Protein AF-A0A7C3GAH2-F1 (afdb_monomer)

pLDDT: mean 94.69, std 3.88, range [78.12, 98.88]

Solvent-accessible surface area (backbone atoms only — not comparable to full-atom values): 12002 Å² total; per-residue (Å²): 107,62,34,68,65,44,26,70,64,50,26,44,50,60,58,62,68,57,39,48,51,51,52,43,52,57,37,43,77,53,70,35,70,59,44,72,51,97,87,59,24,40,35,30,72,49,54,53,39,32,40,29,21,41,67,46,65,88,52,76,43,37,74,76,44,78,56,97,96,40,81,45,41,43,36,38,65,67,27,31,40,27,39,17,46,49,60,38,68,58,54,68,89,68,58,34,21,40,37,38,24,28,30,58,47,86,89,33,73,34,46,24,57,53,55,47,50,73,74,66,62,55,83,38,80,47,71,45,74,83,62,90,96,68,82,80,93,72,82,82,88,86,86,88,84,87,86,86,71,78,53,87,73,69,45,51,77,86,42,65,89,56,73,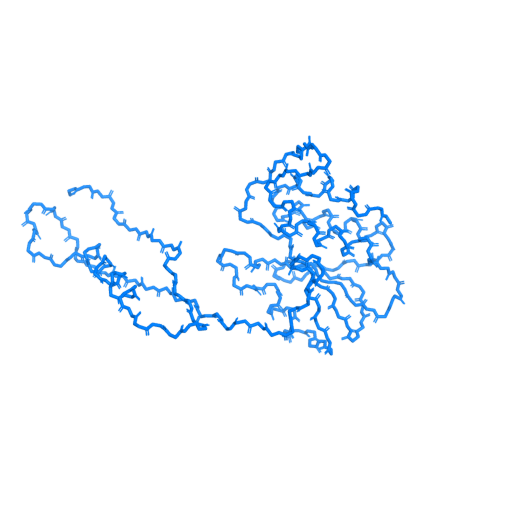48,29,69,59,53,48,54,54,51,54,54,55,62,73,68,52,91,67,59,94,93,56,86,88,80,88,88,77,86,88,82,88,89,68,94,89

Foldseek 3Di:
DDLVVQLQVQQQDDDLVRNLVSLCVLCVVQVWHWDADPQGKIKTDAALEEEEAERDFPDNWDHWDDDPNDTDTHCSVVPSSLSSVLSVPDHPPPRYMYMHFYQPDDPSVRVGVVVCCVPRVHNYYHYSGDDPPDDDPDDDDDDDDDDDFDFPDDDCVVPVVGDDSVVVVVVVVVVVVVDDDDPSDDDDPPDDDDDDDPD

Nearest PDB structures (foldseek):
  5xoy-assembly1_B-2  TM=8.119E-01  e=3.515E-06  Thermus thermophilus HB27
  5xoy-assembly1_A-2  TM=7.789E-01  e=3.996E-06  Thermus thermophilus HB27
  5ne8-assembly1_A  TM=7.710E-01  e=1.128E-03  Thermotoga maritima MSB8
  5l6z-assembly1_B  TM=5.439E-01  e=2.933E-04  Thermotoga maritima MSB8
  4r14-assembly1_B  TM=1.490E-01  e=9.519E+00  Homo sapiens

Secondary structure (DSSP, 8-state):
--HHHHHHHHTT--SHHHHHHHHHHHHHHTT---EE-TTS-EEEE-SSEEEEEE---SS---PPEEETTEEE-TTTTTTHHHHHHHHHH--TTSSEEEEEES--STT-TTHHHHHHHHHH--SEEEE--S-TT-----PPP--------------TTTTTTS--HHHHHHHHHHHHHTS---TT---------------

Mean predicted aligned error: 4.92 Å

Sequence (199 aa):
MDPKAILARFAPVAGEEARRAFICDALRLKGLAPRVDEVGNVLAGEGPVWFAAHYDTVLTPRPIEEREGRWYAPAIGDNSSGVAVLLALAEPGAGAGYVFTVGEEGLGNLKGARAFLQAVRPEAFVAVDGYLGTVVPWAVGSERLEVVFRGPGGHAWGDRGRPSASRALGIAIARLYDLDLPEEASLNVGRVWGGGAIN

Radius of gyration: 21.9 Å; Cα contacts (8 Å, |Δi|>4): 281; chains: 1; bounding box: 50×40×64 Å

Structure (mmCIF, N/CA/C/O backbone):
data_AF-A0A7C3GAH2-F1
#
_entry.id   AF-A0A7C3GAH2-F1
#
loop_
_atom_site.group_PDB
_atom_site.id
_atom_site.type_symbol
_atom_site.label_atom_id
_atom_site.label_alt_id
_atom_site.label_comp_id
_atom_site.label_asym_id
_atom_site.label_entity_id
_atom_site.label_seq_id
_atom_site.pdbx_PDB_ins_code
_atom_site.Cartn_x
_atom_site.Cartn_y
_atom_site.Cartn_z
_atom_site.occupancy
_atom_site.B_iso_or_equiv
_atom_site.auth_seq_id
_atom_site.auth_comp_id
_atom_site.auth_asym_id
_atom_site.auth_atom_id
_atom_site.pdbx_PDB_model_num
ATOM 1 N N . MET A 1 1 ? -10.249 10.038 18.809 1.00 78.75 1 MET A N 1
ATOM 2 C CA . MET A 1 1 ? -9.553 11.153 18.117 1.00 78.75 1 MET A CA 1
ATOM 3 C C . MET A 1 1 ? -10.288 11.425 16.815 1.00 78.75 1 MET A C 1
ATOM 5 O O . MET A 1 1 ? -10.760 10.465 16.224 1.00 78.75 1 MET A O 1
ATOM 9 N N . ASP A 1 2 ? -10.411 12.684 16.392 1.00 94.25 2 ASP A N 1
ATOM 10 C CA . ASP A 1 2 ? -11.056 13.037 15.116 1.00 94.25 2 ASP A CA 1
ATOM 11 C C . ASP A 1 2 ? -10.186 12.584 13.919 1.00 94.25 2 ASP A C 1
ATOM 13 O O . ASP A 1 2 ? -9.035 13.026 13.823 1.00 94.25 2 ASP A O 1
ATOM 17 N N . PRO A 1 3 ? -10.688 11.722 13.009 1.00 94.06 3 PRO A N 1
ATOM 18 C CA . PRO A 1 3 ? -9.927 11.263 11.847 1.00 94.06 3 PRO A CA 1
ATOM 19 C C . PRO A 1 3 ? -9.502 12.409 10.921 1.00 94.06 3 PRO A C 1
ATOM 21 O O . PRO A 1 3 ? -8.413 12.345 10.353 1.00 94.06 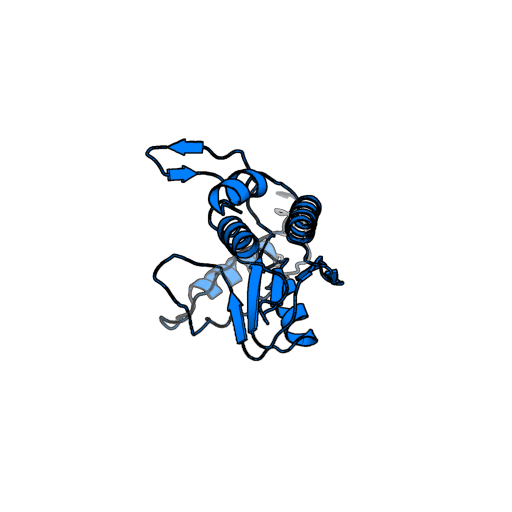3 PRO A O 1
ATOM 24 N N . LYS A 1 4 ? -10.289 13.489 10.801 1.00 94.62 4 LYS A N 1
ATOM 25 C CA . LYS A 1 4 ? -9.928 14.636 9.952 1.00 94.62 4 LYS A CA 1
ATOM 26 C C . LYS A 1 4 ? -8.705 15.375 10.511 1.00 94.62 4 LYS A C 1
ATOM 28 O O . LYS A 1 4 ? -7.788 15.710 9.761 1.00 94.62 4 LYS A O 1
ATOM 33 N N . ALA A 1 5 ? -8.636 15.549 11.831 1.00 96.38 5 ALA A N 1
ATOM 34 C CA . ALA A 1 5 ? -7.464 16.105 12.509 1.00 96.38 5 ALA A CA 1
ATOM 35 C C . ALA A 1 5 ? -6.215 15.206 12.405 1.00 96.38 5 ALA A C 1
ATOM 37 O O . ALA A 1 5 ? -5.103 15.718 12.249 1.00 96.38 5 ALA A O 1
ATOM 38 N N . ILE A 1 6 ? -6.372 13.876 12.467 1.00 97.69 6 ILE A N 1
ATOM 39 C CA . ILE A 1 6 ? -5.259 12.936 12.239 1.00 97.69 6 ILE A CA 1
ATOM 40 C C . ILE A 1 6 ? -4.757 13.068 10.799 1.00 97.69 6 ILE A C 1
ATOM 42 O O . ILE A 1 6 ? -3.557 13.248 10.590 1.00 97.69 6 ILE A O 1
ATOM 46 N N . LEU A 1 7 ? -5.667 13.046 9.822 1.00 97.38 7 LEU A N 1
ATOM 47 C CA . LEU A 1 7 ? -5.341 13.160 8.402 1.00 97.38 7 LEU A CA 1
ATOM 48 C C . LEU A 1 7 ? -4.573 14.449 8.096 1.00 97.38 7 LEU A C 1
ATOM 50 O O . LEU A 1 7 ? -3.559 14.397 7.405 1.00 97.38 7 LEU A O 1
ATOM 54 N N . ALA A 1 8 ? -5.000 15.581 8.666 1.00 96.62 8 ALA A N 1
ATOM 55 C CA . ALA A 1 8 ? -4.334 16.872 8.489 1.00 96.62 8 ALA A CA 1
ATOM 56 C C . ALA A 1 8 ? -2.855 16.855 8.888 1.00 96.62 8 ALA A C 1
ATOM 58 O O . ALA A 1 8 ? -2.027 17.523 8.271 1.00 96.62 8 ALA A O 1
ATOM 59 N N . ARG A 1 9 ? -2.528 16.088 9.930 1.00 96.94 9 ARG A N 1
ATOM 60 C CA . ARG A 1 9 ? -1.165 15.958 10.447 1.00 96.94 9 ARG A CA 1
ATOM 61 C C . ARG A 1 9 ? -0.373 14.875 9.730 1.00 96.94 9 ARG A C 1
ATOM 63 O O . ARG A 1 9 ? 0.831 15.033 9.588 1.00 96.94 9 ARG A O 1
ATOM 70 N N . PHE A 1 10 ? -1.032 13.796 9.310 1.00 97.62 10 PHE A N 1
ATOM 71 C CA . PHE A 1 10 ? -0.387 12.621 8.731 1.00 97.62 10 PHE A CA 1
ATOM 72 C C . PHE A 1 10 ? -0.123 12.746 7.226 1.00 97.62 10 PHE A C 1
ATOM 74 O O . PHE A 1 10 ? 0.972 12.421 6.774 1.00 97.62 10 PHE A O 1
ATOM 81 N N . ALA A 1 11 ? -1.088 13.252 6.449 1.00 96.62 11 ALA A N 1
ATOM 82 C CA . ALA A 1 11 ? -0.964 13.375 4.996 1.00 96.62 11 ALA A CA 1
ATOM 83 C C . ALA A 1 11 ? 0.322 14.086 4.527 1.00 96.62 11 ALA A C 1
ATOM 85 O O . ALA A 1 11 ? 0.959 13.557 3.621 1.00 96.62 11 ALA A O 1
ATOM 86 N N . PRO A 1 12 ? 0.767 15.214 5.127 1.00 96.19 12 PRO A N 1
ATOM 87 C CA . PRO A 1 12 ? 1.984 15.898 4.686 1.00 96.19 12 PRO A CA 1
ATOM 88 C C . PRO A 1 12 ? 3.288 15.232 5.159 1.00 96.19 12 PRO A C 1
ATOM 90 O O . PRO A 1 12 ? 4.366 15.705 4.799 1.00 96.19 12 PRO A O 1
ATOM 93 N N . VAL A 1 13 ? 3.236 14.169 5.972 1.00 96.62 13 VAL A N 1
ATOM 94 C CA . VAL A 1 13 ? 4.441 13.487 6.466 1.00 96.62 13 VAL A CA 1
ATOM 95 C C . VAL A 1 13 ? 5.086 12.711 5.323 1.00 96.62 13 VAL A C 1
ATOM 97 O O . VAL A 1 13 ? 4.479 11.802 4.753 1.00 96.62 13 VAL A O 1
ATOM 100 N N . ALA A 1 14 ? 6.334 13.059 5.013 1.00 94.81 14 ALA A N 1
ATOM 101 C CA . ALA A 1 14 ? 7.133 12.424 3.976 1.00 94.81 14 ALA A CA 1
ATOM 102 C C . ALA A 1 14 ? 8.087 11.370 4.549 1.00 94.81 14 ALA A C 1
ATOM 104 O O . ALA A 1 14 ? 8.653 11.546 5.626 1.00 94.81 14 ALA A O 1
ATOM 105 N N . GLY A 1 15 ? 8.306 10.305 3.777 1.00 94.56 15 GLY A N 1
ATOM 106 C CA . GLY A 1 15 ? 9.217 9.219 4.127 1.00 94.56 15 GLY A CA 1
ATOM 107 C C . GLY A 1 15 ? 8.573 8.151 5.011 1.00 94.56 15 GLY A C 1
ATOM 108 O O . GLY A 1 15 ? 7.886 8.448 5.987 1.00 94.56 15 GLY A O 1
ATOM 109 N N . GLU A 1 16 ? 8.826 6.889 4.665 1.00 95.06 16 GLU A N 1
ATOM 110 C CA . GLU A 1 16 ? 8.261 5.718 5.345 1.00 95.06 16 GLU A CA 1
ATOM 111 C C . GLU A 1 16 ? 8.605 5.714 6.847 1.00 95.06 16 GLU A C 1
ATOM 113 O O . GLU A 1 16 ? 7.729 5.497 7.677 1.00 95.06 16 GLU A O 1
ATOM 118 N N . GLU A 1 17 ? 9.841 6.069 7.214 1.00 97.00 17 GLU A N 1
ATOM 119 C CA . GLU A 1 17 ? 10.294 6.129 8.611 1.00 97.00 17 GLU A CA 1
ATOM 120 C C . GLU A 1 17 ? 9.481 7.115 9.465 1.00 97.00 17 GLU A C 1
ATOM 122 O O . GLU A 1 17 ? 8.987 6.766 10.537 1.00 97.00 17 GLU A O 1
ATOM 127 N N . ALA A 1 18 ? 9.305 8.348 8.982 1.00 97.94 18 ALA A N 1
ATOM 128 C CA . ALA A 1 18 ? 8.581 9.382 9.718 1.00 97.94 18 ALA A CA 1
ATOM 129 C C . ALA A 1 18 ? 7.085 9.055 9.817 1.00 97.94 18 ALA A C 1
ATOM 131 O O . ALA A 1 18 ? 6.464 9.269 10.860 1.00 97.94 18 ALA A O 1
ATOM 132 N N . ARG A 1 19 ? 6.509 8.488 8.749 1.00 98.31 19 ARG A N 1
ATOM 133 C CA . ARG A 1 19 ? 5.115 8.024 8.733 1.00 98.31 19 ARG A CA 1
ATOM 134 C C . ARG A 1 19 ? 4.908 6.873 9.718 1.00 98.31 19 ARG A C 1
ATOM 136 O O . ARG A 1 19 ? 3.956 6.905 10.495 1.00 98.31 19 ARG A O 1
ATOM 143 N N . ARG A 1 20 ? 5.843 5.921 9.772 1.00 98.69 20 ARG A N 1
ATOM 144 C CA . ARG A 1 20 ? 5.853 4.828 10.752 1.00 98.69 20 ARG A CA 1
ATOM 145 C C . ARG A 1 20 ? 5.913 5.347 12.185 1.00 98.69 20 ARG A C 1
ATOM 147 O O . ARG A 1 20 ? 5.117 4.927 13.022 1.00 98.69 20 ARG A O 1
ATOM 154 N N . ALA A 1 21 ? 6.829 6.273 12.468 1.00 98.69 21 ALA A N 1
ATOM 155 C CA . ALA A 1 21 ? 6.966 6.878 13.791 1.00 98.69 21 ALA A CA 1
ATOM 156 C C . ALA A 1 21 ? 5.667 7.573 14.229 1.00 98.69 21 ALA A C 1
ATOM 158 O O . ALA A 1 21 ? 5.187 7.330 15.336 1.00 98.69 21 ALA A O 1
ATOM 159 N N . PHE A 1 22 ? 5.044 8.343 13.329 1.00 98.69 22 PHE A N 1
ATOM 160 C CA . PHE A 1 22 ? 3.755 8.987 13.583 1.00 98.69 22 PHE A CA 1
ATOM 161 C C . PHE A 1 22 ? 2.672 7.977 13.983 1.00 98.69 22 PHE A C 1
ATOM 163 O O . PHE A 1 22 ? 1.950 8.200 14.954 1.00 98.69 22 PHE A O 1
ATOM 170 N N . ILE A 1 23 ? 2.559 6.865 13.251 1.00 98.81 23 ILE A N 1
ATOM 171 C CA . ILE A 1 23 ? 1.577 5.806 13.526 1.00 98.81 23 ILE A CA 1
ATOM 172 C C . ILE A 1 23 ? 1.838 5.181 14.900 1.00 98.81 23 ILE A C 1
ATOM 174 O O . ILE A 1 23 ? 0.914 5.058 15.705 1.00 98.81 23 ILE A O 1
ATOM 178 N N . CYS A 1 24 ? 3.092 4.831 15.202 1.00 98.81 24 CYS A N 1
ATOM 179 C CA . CYS A 1 24 ? 3.475 4.287 16.504 1.00 98.81 24 CYS A CA 1
ATOM 180 C C . CYS A 1 24 ? 3.096 5.233 17.652 1.00 98.81 24 CYS A C 1
ATOM 182 O O . CYS A 1 24 ? 2.509 4.801 18.643 1.00 98.81 24 CYS A O 1
ATOM 184 N N . ASP A 1 25 ? 3.394 6.523 17.524 1.00 98.56 25 ASP A N 1
ATOM 185 C CA . ASP A 1 25 ? 3.080 7.504 18.562 1.00 98.56 25 ASP A CA 1
ATOM 186 C C . ASP A 1 25 ? 1.572 7.707 18.712 1.00 98.56 25 ASP A C 1
AT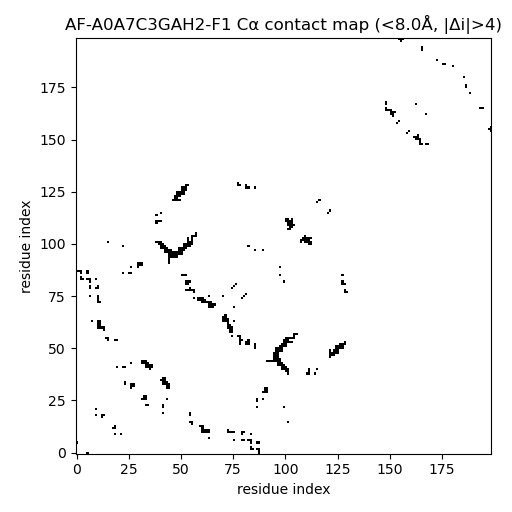OM 188 O O . ASP A 1 25 ? 1.061 7.735 19.833 1.00 98.56 25 ASP A O 1
ATOM 192 N N . ALA A 1 26 ? 0.835 7.758 17.600 1.0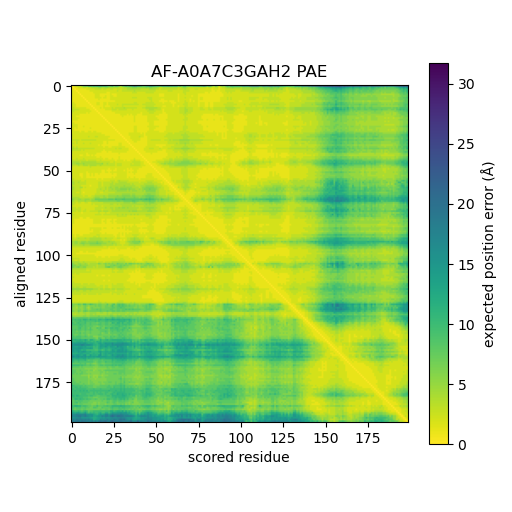0 98.44 26 ALA A N 1
ATOM 193 C CA . ALA A 1 26 ? -0.620 7.829 17.620 1.00 98.44 26 ALA A CA 1
ATOM 194 C C . ALA A 1 26 ? -1.248 6.617 18.329 1.00 98.44 26 ALA A C 1
ATOM 196 O O . ALA A 1 26 ? -2.163 6.799 19.128 1.00 98.44 26 ALA A O 1
ATOM 197 N N . LEU A 1 27 ? -0.742 5.401 18.100 1.00 98.56 27 LEU A N 1
ATOM 198 C CA . LEU A 1 27 ? -1.216 4.187 18.777 1.00 98.56 27 LEU A CA 1
ATOM 199 C C . LEU A 1 27 ? -0.884 4.198 20.277 1.00 98.56 27 LEU A C 1
ATOM 201 O O . LEU A 1 27 ? -1.757 3.913 21.098 1.00 98.56 27 LEU A O 1
ATOM 205 N N . ARG A 1 28 ? 0.339 4.597 20.657 1.00 98.38 28 ARG A N 1
ATOM 206 C CA . ARG A 1 28 ? 0.748 4.719 22.071 1.00 98.38 28 ARG A CA 1
ATOM 207 C C . ARG A 1 28 ? -0.113 5.715 22.837 1.00 98.38 28 ARG A C 1
ATOM 209 O O . ARG A 1 28 ? -0.506 5.435 23.965 1.00 98.38 28 ARG A O 1
ATOM 216 N N . LEU A 1 29 ? -0.460 6.844 22.217 1.00 97.19 29 LEU A N 1
ATOM 217 C CA . LEU A 1 29 ? -1.365 7.837 22.807 1.00 97.19 29 LEU A CA 1
ATOM 218 C C . LEU A 1 29 ? -2.768 7.278 23.084 1.00 97.19 29 LEU A C 1
ATOM 220 O O . LEU A 1 29 ? -3.470 7.804 23.943 1.00 97.19 29 LEU A O 1
ATOM 224 N N . LYS A 1 30 ? -3.174 6.208 22.391 1.00 96.38 30 LYS A N 1
ATOM 225 C CA . LYS A 1 30 ? -4.433 5.490 22.646 1.00 96.38 30 LYS A CA 1
ATOM 226 C C . LYS A 1 30 ? -4.291 4.347 23.653 1.00 96.38 30 LYS A C 1
ATOM 228 O O . LYS A 1 30 ? -5.258 3.627 23.870 1.00 96.38 30 LYS A O 1
ATOM 233 N N . GLY A 1 31 ? -3.115 4.155 24.251 1.00 97.19 31 GLY A N 1
ATOM 234 C CA . GLY A 1 31 ? -2.850 3.050 25.174 1.00 97.19 31 GLY A CA 1
ATOM 235 C C . GLY A 1 31 ? -2.635 1.697 24.489 1.00 97.19 31 GLY A C 1
ATOM 236 O O . GLY A 1 31 ? -2.664 0.668 25.158 1.00 97.19 31 GLY A O 1
ATOM 237 N N . LEU A 1 32 ? -2.421 1.677 23.170 1.00 97.81 32 LEU A N 1
ATOM 238 C CA . LEU A 1 32 ? -2.021 0.473 22.442 1.00 97.81 32 LEU A CA 1
ATOM 239 C C . LEU A 1 32 ? -0.495 0.309 22.482 1.00 97.81 32 LEU A C 1
ATOM 241 O O . LEU A 1 32 ? 0.251 1.285 22.560 1.00 97.81 32 LEU A O 1
ATOM 245 N N . ALA A 1 33 ? -0.027 -0.935 22.382 1.00 97.56 33 ALA A N 1
ATOM 246 C CA . ALA A 1 33 ? 1.393 -1.272 22.306 1.00 97.56 33 ALA A CA 1
ATOM 247 C C . ALA A 1 33 ? 1.774 -1.627 20.855 1.00 97.56 33 ALA A C 1
ATOM 249 O O . ALA A 1 33 ? 1.641 -2.788 20.465 1.00 97.56 33 ALA A O 1
ATOM 250 N N . PRO A 1 34 ? 2.205 -0.656 20.025 1.00 98.38 34 PRO A N 1
ATOM 251 C CA . PRO A 1 34 ? 2.583 -0.940 18.648 1.00 98.38 34 PRO A CA 1
ATOM 252 C C . PRO A 1 34 ? 3.889 -1.738 18.573 1.00 98.38 34 PRO A C 1
ATOM 254 O O . PRO A 1 34 ? 4.860 -1.429 19.268 1.00 98.38 34 PRO A O 1
ATOM 257 N N . ARG A 1 35 ? 3.933 -2.714 17.666 1.00 98.25 35 ARG A N 1
ATOM 258 C CA . ARG A 1 35 ? 5.124 -3.481 17.286 1.00 98.25 35 ARG A CA 1
ATOM 259 C C . ARG A 1 35 ? 5.422 -3.255 15.811 1.00 98.25 35 ARG A C 1
ATOM 261 O O . ARG A 1 35 ? 4.518 -3.346 14.990 1.00 98.25 35 ARG A O 1
ATOM 268 N N . VAL A 1 36 ? 6.687 -3.015 15.485 1.00 98.69 36 VAL A N 1
ATOM 269 C CA . VAL A 1 36 ? 7.160 -2.979 14.097 1.00 98.69 36 VAL A CA 1
ATOM 270 C C . VAL A 1 36 ? 7.709 -4.357 13.736 1.00 98.69 36 VAL A C 1
ATOM 272 O O . VAL A 1 36 ? 8.481 -4.912 14.518 1.00 98.69 36 VAL A O 1
ATOM 275 N N . ASP A 1 37 ? 7.283 -4.929 12.611 1.00 98.19 37 ASP A N 1
ATOM 276 C CA . ASP A 1 37 ? 7.822 -6.203 12.120 1.00 98.19 37 ASP A CA 1
ATOM 277 C C . ASP A 1 37 ? 9.076 -6.020 11.244 1.00 98.19 37 ASP A C 1
ATOM 279 O O . ASP A 1 37 ? 9.534 -4.904 11.000 1.00 98.19 37 ASP A O 1
ATOM 283 N N . GLU A 1 38 ? 9.656 -7.130 10.782 1.00 97.38 38 GLU A N 1
ATOM 284 C CA . GLU A 1 38 ? 10.909 -7.124 10.014 1.00 97.38 38 GLU A CA 1
ATOM 285 C C . GLU A 1 38 ? 10.800 -6.412 8.660 1.00 97.38 38 GLU A C 1
ATOM 287 O O . GLU A 1 38 ? 11.792 -5.863 8.178 1.00 97.38 38 GLU A O 1
ATOM 292 N N . VAL A 1 39 ? 9.614 -6.406 8.040 1.00 97.56 39 VAL A N 1
ATOM 293 C CA . VAL A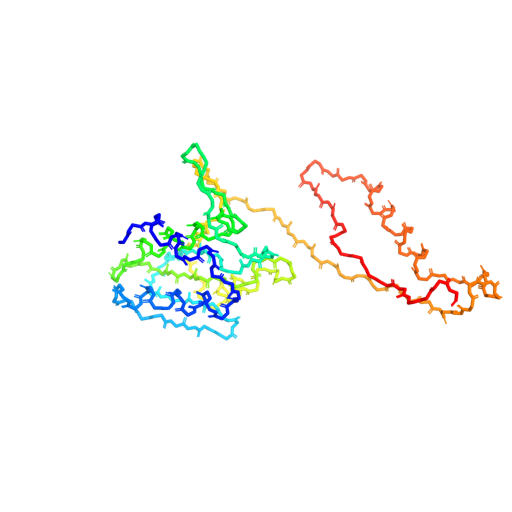 1 39 ? 9.406 -5.736 6.748 1.00 97.56 39 VAL A CA 1
ATOM 294 C C . VAL A 1 39 ? 9.034 -4.266 6.912 1.00 97.56 39 VAL A C 1
ATOM 296 O O . VAL A 1 39 ? 9.121 -3.520 5.938 1.00 97.56 39 VAL A O 1
ATOM 299 N N . GLY A 1 40 ? 8.675 -3.848 8.129 1.00 98.19 40 GLY A N 1
ATOM 300 C CA . GLY A 1 40 ? 8.392 -2.469 8.505 1.00 98.19 40 GLY A CA 1
ATOM 301 C C . GLY A 1 40 ? 6.930 -2.186 8.845 1.00 98.19 40 GLY A C 1
ATOM 302 O O . GLY A 1 40 ? 6.627 -1.046 9.185 1.00 98.19 40 GLY A O 1
ATOM 303 N N . ASN A 1 41 ? 6.029 -3.172 8.805 1.00 98.81 41 ASN A N 1
ATOM 304 C CA . ASN A 1 41 ? 4.629 -2.954 9.172 1.00 98.81 41 ASN A CA 1
ATOM 305 C C . ASN A 1 41 ? 4.512 -2.556 10.649 1.00 98.81 41 ASN A C 1
ATOM 307 O O . ASN A 1 41 ? 5.271 -3.045 11.484 1.00 98.81 41 ASN A O 1
ATOM 311 N N . VAL A 1 42 ? 3.506 -1.751 10.995 1.00 98.88 42 VAL A N 1
ATOM 312 C CA . VAL A 1 42 ? 3.147 -1.457 12.393 1.00 98.88 42 VAL A CA 1
ATOM 313 C C . VAL A 1 42 ? 1.907 -2.248 12.773 1.00 98.88 42 VAL A C 1
ATOM 315 O O . VAL A 1 42 ? 0.865 -2.092 12.149 1.00 98.88 42 VAL A O 1
ATOM 318 N N . LEU A 1 43 ? 1.995 -3.075 13.808 1.00 98.69 43 LEU A N 1
ATOM 319 C CA . LEU A 1 43 ? 0.898 -3.892 14.314 1.00 98.69 43 LEU A CA 1
ATOM 320 C C . LEU A 1 43 ? 0.514 -3.436 15.721 1.00 98.69 43 LEU A C 1
ATOM 322 O O . LEU A 1 43 ? 1.392 -3.157 16.536 1.00 98.69 43 LEU A O 1
ATOM 326 N N . ALA A 1 44 ? -0.775 -3.428 16.036 1.00 98.31 44 ALA A N 1
ATOM 327 C CA . ALA A 1 44 ? -1.274 -3.241 17.394 1.00 98.31 44 ALA A CA 1
ATOM 328 C C . ALA A 1 44 ? -2.581 -4.008 17.611 1.00 98.31 44 ALA A C 1
ATOM 330 O O . ALA A 1 44 ? -3.357 -4.194 16.677 1.00 98.31 44 ALA A O 1
ATOM 331 N N . GLY A 1 45 ? -2.841 -4.401 18.857 1.00 96.62 45 GLY A N 1
ATOM 332 C CA . GLY A 1 45 ? -4.009 -5.213 19.194 1.00 96.62 45 GLY A CA 1
ATOM 333 C C . GLY A 1 45 ? -3.868 -6.667 18.747 1.00 96.62 45 GLY A C 1
ATOM 334 O O . GLY A 1 45 ? -2.818 -7.102 18.270 1.00 96.62 45 GLY A O 1
ATOM 335 N N . GLU A 1 46 ? -4.939 -7.421 18.948 1.00 95.88 46 GLU A N 1
ATOM 336 C CA . GLU A 1 46 ? -5.025 -8.846 18.656 1.00 95.88 46 GLU A CA 1
ATOM 337 C C . GLU A 1 46 ? -6.490 -9.253 18.488 1.00 95.88 46 GLU A C 1
ATOM 339 O O . GLU A 1 46 ? -7.394 -8.596 19.009 1.00 95.88 46 GLU A O 1
ATOM 344 N N . GLY A 1 47 ? -6.726 -10.336 17.754 1.00 95.94 47 GLY A N 1
ATOM 345 C CA . GLY A 1 47 ? -8.066 -10.850 17.502 1.00 95.94 47 GLY A CA 1
ATOM 346 C C . GLY A 1 47 ? -8.163 -11.629 16.191 1.00 95.94 47 GLY A C 1
ATOM 347 O O . GLY A 1 47 ? -7.192 -11.680 15.428 1.00 95.94 47 GLY A O 1
ATOM 348 N N . PRO A 1 48 ? -9.334 -12.230 15.918 1.00 97.44 48 PRO A N 1
ATOM 349 C CA . PRO A 1 48 ? -9.586 -12.980 14.687 1.00 97.44 48 PRO A CA 1
ATOM 350 C C . PRO A 1 48 ? -9.741 -12.067 13.461 1.00 97.44 48 PRO A C 1
ATOM 352 O O . PRO A 1 48 ? -9.496 -12.500 12.337 1.00 97.44 48 PRO A O 1
ATOM 355 N N . VAL A 1 49 ? -10.108 -10.799 13.669 1.00 98.25 49 VAL A N 1
ATOM 356 C CA . VAL A 1 49 ? -10.287 -9.795 12.612 1.00 98.25 49 VAL A CA 1
ATOM 357 C C . VAL A 1 49 ? -9.163 -8.771 12.678 1.00 98.25 49 VAL A C 1
ATOM 359 O O . VAL A 1 49 ? -8.879 -8.220 13.744 1.00 98.25 49 VAL A O 1
ATOM 362 N N . TRP A 1 50 ? -8.553 -8.498 11.527 1.00 98.50 50 TRP A N 1
ATOM 363 C CA . TRP A 1 50 ? -7.525 -7.477 11.379 1.00 98.50 50 TRP A CA 1
ATOM 364 C C . TRP A 1 50 ? -7.915 -6.440 10.339 1.00 98.50 50 TRP A C 1
ATOM 366 O O . TRP A 1 50 ? -8.268 -6.775 9.209 1.00 98.50 50 TRP A O 1
ATOM 376 N N . PHE A 1 51 ? -7.809 -5.174 10.722 1.00 98.50 51 PHE A N 1
ATOM 377 C CA . PHE A 1 51 ? -8.023 -4.039 9.836 1.00 98.50 51 PHE A CA 1
ATOM 378 C C . PHE A 1 51 ? -6.682 -3.493 9.357 1.00 98.50 51 PHE A C 1
ATOM 380 O O . PHE A 1 51 ? -5.751 -3.351 10.153 1.00 98.50 51 PHE A O 1
ATOM 387 N N . ALA A 1 52 ? -6.590 -3.173 8.071 1.00 98.50 52 ALA A N 1
ATOM 388 C CA . ALA A 1 52 ? -5.350 -2.764 7.438 1.00 98.50 52 ALA A CA 1
ATOM 389 C C . ALA A 1 52 ? -5.471 -1.430 6.706 1.00 98.50 52 ALA A C 1
ATOM 391 O O . ALA A 1 52 ? -6.484 -1.162 6.078 1.00 98.50 52 ALA A O 1
ATOM 392 N N . ALA A 1 53 ? -4.420 -0.621 6.743 1.00 98.56 53 ALA A N 1
ATOM 393 C CA . ALA A 1 53 ? -4.229 0.511 5.837 1.00 98.56 53 ALA A CA 1
ATOM 394 C C . ALA A 1 53 ? -2.747 0.562 5.465 1.00 98.56 53 ALA A C 1
ATOM 396 O O . ALA A 1 53 ? -1.899 0.341 6.332 1.00 98.56 53 ALA A O 1
ATOM 397 N N . HIS A 1 54 ? -2.394 0.805 4.207 1.00 98.62 54 HIS A N 1
ATOM 398 C CA . HIS A 1 54 ? -0.982 0.993 3.869 1.00 98.62 54 HIS A CA 1
ATOM 399 C C . HIS A 1 54 ? -0.576 2.440 4.120 1.00 98.62 54 HIS A C 1
ATOM 401 O O . HIS A 1 54 ? -1.385 3.366 4.042 1.00 98.62 54 HIS A O 1
ATOM 407 N N . TYR A 1 55 ? 0.681 2.632 4.502 1.00 98.12 55 TYR A N 1
ATOM 408 C CA . TYR A 1 55 ? 1.194 3.952 4.830 1.00 98.12 55 TYR A CA 1
ATOM 409 C C . TYR A 1 55 ? 2.323 4.401 3.910 1.00 98.12 55 TYR A C 1
ATOM 411 O O . TYR A 1 55 ? 2.741 5.552 4.018 1.00 98.12 55 TYR A O 1
ATOM 419 N N . ASP A 1 56 ? 2.815 3.562 3.003 1.00 97.19 56 ASP A N 1
ATOM 420 C CA . ASP A 1 56 ? 3.673 4.007 1.909 1.00 97.19 56 ASP A CA 1
ATOM 421 C C . ASP A 1 56 ? 2.885 4.798 0.855 1.00 97.19 56 ASP A C 1
ATOM 423 O O . ASP A 1 56 ? 1.658 4.776 0.816 1.00 97.19 56 ASP A O 1
ATOM 427 N N . THR A 1 57 ? 3.604 5.566 0.039 1.00 94.81 57 THR A N 1
ATOM 428 C CA . THR A 1 57 ? 3.034 6.301 -1.093 1.00 94.81 57 THR A CA 1
ATOM 429 C C . THR A 1 57 ? 4.106 6.553 -2.151 1.00 94.81 57 THR A C 1
ATOM 431 O O . THR A 1 57 ? 5.265 6.819 -1.820 1.00 94.81 57 THR A O 1
ATOM 434 N N . VAL A 1 58 ? 3.724 6.502 -3.430 1.00 92.06 58 VAL A N 1
ATOM 435 C CA . VAL A 1 58 ? 4.577 6.900 -4.572 1.00 92.06 58 VAL A CA 1
ATOM 436 C C . VAL A 1 58 ? 4.541 8.402 -4.852 1.00 92.06 58 VAL A C 1
ATOM 438 O O . VAL A 1 58 ? 5.328 8.915 -5.651 1.00 92.06 58 VAL A O 1
ATOM 441 N N . LEU A 1 59 ? 3.631 9.125 -4.202 1.00 93.44 59 LEU A N 1
ATOM 442 C CA . LEU A 1 59 ? 3.451 10.555 -4.388 1.00 93.44 59 LEU A CA 1
ATOM 443 C C . LEU A 1 59 ? 4.312 11.330 -3.395 1.00 93.44 59 LEU A C 1
ATOM 445 O O . LEU A 1 59 ? 4.426 10.957 -2.235 1.00 93.44 59 LEU A O 1
ATOM 449 N N . THR A 1 60 ? 4.883 12.457 -3.821 1.00 93.75 60 THR A N 1
ATOM 450 C CA . THR A 1 60 ? 5.595 13.359 -2.905 1.00 93.75 60 THR A CA 1
ATOM 451 C C . THR A 1 60 ? 4.587 14.123 -2.041 1.00 93.75 60 THR A C 1
ATOM 453 O O . THR A 1 60 ? 3.865 14.963 -2.593 1.00 93.75 60 THR A O 1
ATOM 456 N N . PRO A 1 61 ? 4.525 13.887 -0.715 1.00 93.19 61 PRO A N 1
ATOM 457 C CA . PRO A 1 61 ? 3.559 14.559 0.145 1.00 93.19 61 PRO A CA 1
ATOM 458 C C . PRO A 1 61 ? 3.758 16.074 0.154 1.00 93.19 61 PRO A C 1
ATOM 460 O O . PRO A 1 61 ? 4.883 16.574 0.091 1.00 93.19 61 PRO A O 1
ATOM 463 N N . ARG A 1 62 ? 2.648 16.810 0.222 1.00 93.62 62 ARG A N 1
ATOM 464 C CA . ARG A 1 62 ? 2.617 18.278 0.285 1.00 93.62 62 ARG A CA 1
ATOM 465 C C . ARG A 1 62 ? 1.549 18.735 1.284 1.00 93.62 62 ARG A C 1
ATOM 467 O O . ARG A 1 62 ? 0.664 17.942 1.609 1.00 93.62 62 ARG A O 1
ATOM 474 N N . PRO A 1 63 ? 1.621 19.984 1.782 1.00 93.62 63 PRO A N 1
ATOM 475 C CA . PRO A 1 63 ? 0.568 20.550 2.618 1.00 93.62 63 PRO A CA 1
ATOM 476 C C . PRO A 1 63 ? -0.810 20.448 1.959 1.00 93.62 63 PRO A C 1
ATOM 478 O O . PRO A 1 63 ? -0.929 20.511 0.736 1.00 93.62 63 PRO A O 1
ATOM 481 N N . ILE A 1 64 ? -1.839 20.296 2.788 1.00 96.44 64 ILE A N 1
ATOM 482 C CA . ILE A 1 64 ? -3.227 20.202 2.338 1.00 96.44 64 ILE A CA 1
ATOM 483 C C . ILE A 1 64 ? -3.731 21.582 1.926 1.00 96.44 64 ILE A C 1
ATOM 485 O O . ILE A 1 64 ? -3.617 22.544 2.683 1.00 96.44 64 ILE A O 1
ATOM 489 N N . GLU A 1 65 ? -4.344 21.651 0.750 1.00 96.12 65 GLU A N 1
ATOM 490 C CA . GLU A 1 65 ? -5.098 22.809 0.289 1.00 96.12 65 GLU A CA 1
ATOM 491 C C . GLU A 1 65 ? -6.598 22.527 0.412 1.00 96.12 65 GLU A C 1
ATOM 493 O O . GLU A 1 65 ? -7.093 21.522 -0.100 1.00 96.12 65 GLU A O 1
ATOM 498 N N . GLU A 1 66 ? -7.341 23.415 1.072 1.00 95.44 66 GLU A N 1
ATOM 499 C CA . GLU A 1 66 ? -8.801 23.336 1.132 1.00 95.44 66 GLU A CA 1
ATOM 500 C C . GLU A 1 66 ? -9.424 24.253 0.077 1.00 95.44 66 GLU A C 1
ATOM 502 O O . GLU A 1 66 ? -9.148 25.452 0.035 1.00 95.44 66 GLU A O 1
ATOM 507 N N . ARG A 1 67 ? -10.271 23.686 -0.788 1.00 95.81 67 ARG A N 1
ATOM 508 C CA . ARG A 1 67 ? -11.023 24.423 -1.809 1.00 95.81 67 ARG A CA 1
ATOM 509 C C . ARG A 1 67 ? -12.454 23.907 -1.833 1.00 95.81 67 ARG A C 1
ATOM 511 O O . ARG A 1 67 ? -12.667 22.708 -1.993 1.00 95.81 67 ARG A O 1
ATOM 518 N N . GLU A 1 68 ? -13.421 24.805 -1.659 1.00 94.81 68 GLU A N 1
ATOM 519 C CA . GLU A 1 68 ? -14.859 24.485 -1.734 1.00 94.81 68 GLU A CA 1
ATOM 520 C C . GLU A 1 68 ? -15.277 23.323 -0.804 1.00 94.81 68 GLU A C 1
ATOM 522 O O . GLU A 1 68 ? -16.043 22.438 -1.179 1.00 94.81 68 GLU A O 1
ATOM 527 N N . GLY A 1 69 ? -14.724 23.285 0.416 1.00 92.81 69 GLY A N 1
ATOM 528 C CA . GLY A 1 69 ? -15.002 22.232 1.402 1.00 92.81 69 GLY A CA 1
ATOM 529 C C . GLY A 1 69 ? -14.358 20.873 1.097 1.00 92.81 69 GLY A C 1
ATOM 530 O O . GLY A 1 69 ? -14.657 19.889 1.774 1.00 92.81 69 GLY A O 1
ATOM 531 N N . ARG A 1 70 ? -13.473 20.797 0.095 1.00 93.50 70 ARG A N 1
ATOM 532 C CA . ARG A 1 70 ? -12.696 19.602 -0.259 1.00 93.50 70 ARG A CA 1
ATOM 533 C C . ARG A 1 70 ? -11.215 19.818 0.014 1.00 93.50 70 ARG A C 1
ATOM 535 O O . ARG A 1 70 ? -10.697 20.918 -0.158 1.00 93.50 70 ARG A O 1
ATOM 542 N N . TRP A 1 71 ? -10.537 18.754 0.424 1.00 95.50 71 TRP A N 1
ATOM 543 C CA . TRP A 1 71 ? -9.105 18.761 0.697 1.00 95.50 71 TRP A CA 1
ATOM 544 C C . TRP A 1 71 ? -8.322 18.152 -0.462 1.00 95.50 71 TRP A C 1
ATOM 546 O O . TRP A 1 71 ? -8.678 17.089 -0.969 1.00 95.50 71 TRP A O 1
ATOM 556 N N . TYR A 1 72 ? -7.237 18.818 -0.843 1.00 95.44 72 TYR A N 1
ATOM 557 C CA . TYR A 1 72 ? -6.373 18.437 -1.950 1.00 95.44 72 TYR A CA 1
ATOM 558 C C . TYR A 1 72 ? -4.928 18.371 -1.471 1.00 95.44 72 TYR A C 1
ATOM 560 O O . TYR A 1 72 ? -4.366 19.360 -1.008 1.00 95.44 72 TYR A O 1
ATOM 568 N N . ALA A 1 73 ? -4.321 17.198 -1.603 1.00 95.38 73 ALA A N 1
ATOM 569 C CA . ALA A 1 73 ? -2.885 16.995 -1.484 1.00 95.38 73 ALA A CA 1
ATOM 570 C C . ALA A 1 73 ? -2.508 15.647 -2.117 1.00 95.38 73 ALA A C 1
ATOM 572 O O . ALA A 1 73 ? -3.347 14.745 -2.196 1.00 95.38 73 ALA A O 1
ATOM 573 N N . PRO A 1 74 ? -1.254 15.472 -2.557 1.00 93.94 74 PRO A N 1
ATOM 574 C CA . PRO A 1 74 ? -0.747 14.157 -2.925 1.00 93.94 74 PRO A CA 1
ATOM 575 C C . PRO A 1 74 ? -0.843 13.201 -1.730 1.00 93.94 74 PRO A C 1
ATOM 577 O O . PRO A 1 74 ? -0.604 13.612 -0.596 1.00 93.94 74 PRO A O 1
ATOM 580 N N . ALA A 1 75 ? -1.194 11.944 -1.997 1.00 91.12 75 ALA A N 1
ATOM 581 C CA . ALA A 1 75 ? -1.382 10.878 -1.010 1.00 91.12 75 ALA A CA 1
ATOM 582 C C . ALA A 1 75 ? -2.514 11.094 0.017 1.00 91.12 75 ALA A C 1
ATOM 584 O O . ALA A 1 75 ? -2.625 10.325 0.974 1.00 91.12 75 ALA A O 1
ATOM 585 N N . ILE A 1 76 ? -3.339 12.147 -0.119 1.00 95.44 76 ILE A N 1
ATOM 586 C CA . ILE A 1 76 ? -4.364 12.473 0.887 1.00 95.44 76 ILE A CA 1
ATOM 587 C C . ILE A 1 76 ? -5.485 11.435 0.938 1.00 95.44 76 ILE A C 1
ATOM 589 O O . ILE A 1 76 ? -5.930 11.073 2.024 1.00 95.44 76 ILE A O 1
ATOM 593 N N . GLY A 1 77 ? -5.932 10.978 -0.234 1.00 94.25 77 GLY A N 1
ATOM 594 C CA . GLY A 1 77 ? -6.923 9.919 -0.373 1.00 94.25 77 GLY A CA 1
ATOM 595 C C . GLY A 1 77 ? -6.241 8.585 -0.143 1.00 94.25 77 GLY A C 1
ATOM 596 O O . GLY A 1 77 ? -6.367 8.022 0.940 1.00 94.25 77 GLY A O 1
ATOM 597 N N . ASP A 1 78 ? -5.465 8.173 -1.138 1.00 95.25 78 ASP A N 1
ATOM 598 C CA . ASP A 1 78 ? -4.693 6.936 -1.181 1.00 95.25 78 ASP A CA 1
ATOM 599 C C . ASP A 1 78 ? -3.291 7.103 -0.547 1.00 95.25 78 ASP A C 1
ATOM 601 O O . ASP A 1 78 ? -2.454 7.859 -1.048 1.00 95.25 78 ASP A O 1
ATOM 605 N N . ASN A 1 79 ? -3.007 6.490 0.603 1.00 96.88 79 ASN A N 1
ATOM 606 C CA . ASN A 1 79 ? -3.975 5.942 1.564 1.00 96.88 79 ASN A CA 1
ATOM 607 C C . ASN A 1 79 ? -3.843 6.593 2.945 1.00 96.88 79 ASN A C 1
ATOM 609 O O . ASN A 1 79 ? -4.112 6.016 4.002 1.00 96.88 79 ASN A O 1
ATOM 613 N N . SER A 1 80 ? -3.442 7.870 2.965 1.00 97.38 80 SER A N 1
ATOM 614 C CA . SER A 1 80 ? -3.365 8.622 4.222 1.00 97.38 80 SER A CA 1
ATOM 615 C C . SER A 1 80 ? -4.729 8.732 4.907 1.00 97.38 80 SER A C 1
ATOM 617 O O . SER A 1 80 ? -4.786 8.793 6.138 1.00 97.38 80 SER A O 1
ATOM 619 N N . SER A 1 81 ? -5.823 8.731 4.137 1.00 96.75 81 SER A N 1
ATOM 620 C CA . SER A 1 81 ? -7.180 8.737 4.684 1.00 96.75 81 SER A CA 1
ATOM 621 C C . SER A 1 81 ? -7.525 7.434 5.410 1.00 96.75 81 SER A C 1
ATOM 623 O O . SER A 1 81 ? -8.012 7.503 6.542 1.00 96.75 81 SER A O 1
ATOM 625 N N . GLY A 1 82 ? -7.196 6.267 4.844 1.00 97.69 82 GLY A N 1
ATOM 626 C CA . GLY A 1 82 ? -7.392 4.974 5.500 1.00 97.69 82 GLY A CA 1
ATOM 627 C C . GLY A 1 82 ? -6.567 4.847 6.775 1.00 97.69 82 GLY A C 1
ATOM 628 O O . GLY A 1 82 ? -7.102 4.447 7.808 1.00 97.69 82 GLY A O 1
ATOM 629 N N . VAL A 1 83 ? -5.308 5.306 6.766 1.00 98.44 83 VAL A N 1
ATOM 630 C CA . VAL A 1 83 ? -4.474 5.363 7.983 1.00 98.44 83 VAL A CA 1
ATOM 631 C C . VAL A 1 83 ? -5.129 6.222 9.067 1.00 98.44 83 VAL A C 1
ATOM 633 O O . VAL A 1 83 ? -5.199 5.813 10.227 1.00 98.44 83 VAL A O 1
ATOM 636 N N . ALA A 1 84 ? -5.635 7.405 8.711 1.00 98.12 84 ALA A N 1
ATOM 637 C CA . ALA A 1 84 ? -6.265 8.309 9.667 1.00 98.12 84 ALA A CA 1
ATOM 638 C C . ALA A 1 84 ? -7.558 7.734 10.267 1.00 98.12 84 ALA A C 1
ATOM 640 O O . ALA A 1 84 ? -7.766 7.828 11.480 1.00 98.12 84 ALA A O 1
ATOM 641 N N . VAL A 1 85 ? -8.403 7.109 9.441 1.00 97.25 85 VAL A N 1
ATOM 642 C CA . VAL A 1 85 ? -9.620 6.414 9.889 1.00 97.25 85 VAL A CA 1
ATOM 643 C C . VAL A 1 85 ? -9.264 5.247 10.803 1.00 97.25 85 VAL A C 1
ATOM 645 O O . VAL A 1 85 ? -9.822 5.126 11.894 1.00 97.25 85 VAL A O 1
ATOM 648 N N . LEU A 1 86 ? -8.293 4.426 10.408 1.00 97.88 86 LEU A N 1
ATOM 649 C CA . LEU A 1 86 ? -7.884 3.259 11.176 1.00 97.88 86 LEU A CA 1
ATOM 650 C C . LEU A 1 86 ? -7.302 3.648 12.542 1.00 97.88 86 LEU A C 1
ATOM 652 O O . LEU A 1 86 ? -7.689 3.085 13.563 1.00 97.88 86 LEU A O 1
ATOM 656 N N . LEU A 1 87 ? -6.452 4.679 12.595 1.00 98.44 87 LEU A N 1
ATOM 657 C CA . LEU A 1 87 ? -5.961 5.249 13.855 1.00 98.44 87 LEU A CA 1
ATOM 658 C C . LEU A 1 87 ? -7.093 5.823 14.717 1.00 98.44 87 LEU A C 1
ATOM 660 O O . LEU A 1 87 ? -7.051 5.714 15.946 1.00 98.44 87 LEU A O 1
ATOM 664 N N . ALA A 1 88 ? -8.115 6.436 14.114 1.00 97.69 88 ALA A N 1
ATOM 665 C CA . ALA A 1 88 ? -9.270 6.945 14.850 1.00 97.69 88 ALA A CA 1
ATOM 666 C C . ALA A 1 88 ? -10.096 5.817 15.487 1.00 97.69 88 ALA A C 1
ATOM 668 O O . ALA A 1 88 ? -10.516 5.980 16.634 1.00 97.69 88 ALA A O 1
ATOM 669 N N . LEU A 1 89 ? -10.235 4.675 14.806 1.00 95.62 89 LEU A N 1
ATOM 670 C CA . LEU A 1 89 ? -10.972 3.489 15.266 1.00 95.62 89 LEU A CA 1
ATOM 671 C C . LEU A 1 89 ? -10.173 2.565 16.197 1.00 95.62 89 LEU A C 1
ATOM 673 O O . LEU A 1 89 ? -10.770 1.777 16.920 1.00 95.62 89 LEU A O 1
ATOM 677 N N . ALA A 1 90 ? -8.839 2.638 16.188 1.00 96.88 90 ALA A N 1
ATOM 678 C CA . ALA A 1 90 ? -8.006 1.701 16.939 1.00 96.88 90 ALA A CA 1
ATOM 679 C C . ALA A 1 90 ? -8.161 1.852 18.458 1.00 96.88 90 ALA A C 1
ATOM 681 O O . ALA A 1 90 ? -7.767 2.881 19.001 1.00 96.88 90 ALA A O 1
ATOM 682 N N . GLU A 1 91 ? -8.690 0.860 19.167 1.00 95.06 91 GLU A N 1
ATOM 683 C CA . GLU A 1 91 ? -8.932 0.958 20.614 1.00 95.06 91 GLU A CA 1
ATOM 684 C C . GLU A 1 91 ? -8.405 -0.275 21.370 1.00 95.06 91 GLU A C 1
ATOM 686 O O . GLU A 1 91 ? -8.513 -1.398 20.869 1.00 95.06 91 GLU A O 1
ATOM 691 N N . PRO A 1 92 ? -7.810 -0.106 22.570 1.00 94.62 92 PRO A N 1
ATOM 692 C CA . PRO A 1 92 ? -7.411 -1.236 23.404 1.00 94.62 92 PRO A CA 1
ATOM 693 C C . PRO A 1 92 ? -8.603 -2.129 23.758 1.00 94.62 92 PRO A C 1
ATOM 695 O O . PRO A 1 92 ? -9.679 -1.636 24.083 1.00 94.62 92 PRO A O 1
ATOM 698 N N . GLY A 1 93 ? -8.402 -3.447 23.749 1.00 91.81 93 GLY A N 1
ATOM 699 C CA . GLY A 1 93 ? -9.433 -4.401 24.172 1.00 91.81 93 GLY A CA 1
ATOM 700 C C . GLY A 1 93 ? -10.604 -4.571 23.196 1.00 91.81 93 GLY A C 1
ATOM 701 O O . GLY A 1 93 ? -11.574 -5.232 23.547 1.00 91.81 93 GLY A O 1
ATOM 702 N N . ALA A 1 94 ? -10.516 -4.039 21.972 1.00 93.56 94 ALA A N 1
ATOM 703 C CA . ALA A 1 94 ? -11.561 -4.173 20.953 1.00 93.56 94 ALA A CA 1
ATOM 704 C C . ALA A 1 94 ? -11.751 -5.609 20.413 1.00 93.56 94 ALA A C 1
ATOM 706 O O . ALA A 1 94 ? -12.669 -5.851 19.634 1.00 93.56 94 ALA A O 1
ATOM 707 N N . GLY A 1 95 ? -10.877 -6.557 20.781 1.00 95.88 95 GLY A N 1
ATOM 708 C CA . GLY A 1 95 ? -10.886 -7.917 20.226 1.00 95.88 95 GLY A CA 1
ATOM 709 C C . GLY A 1 95 ? -10.565 -7.963 18.727 1.00 95.88 95 GLY A C 1
ATOM 710 O O . GLY A 1 95 ? -10.956 -8.908 18.042 1.00 95.88 95 GLY A O 1
ATOM 711 N N . ALA A 1 96 ? -9.889 -6.932 18.217 1.00 97.25 96 ALA A N 1
ATOM 712 C CA . ALA A 1 96 ? -9.443 -6.811 16.838 1.00 97.25 96 ALA A CA 1
ATOM 713 C C . ALA A 1 96 ? -7.991 -6.323 16.787 1.00 97.25 96 ALA A C 1
ATOM 715 O O . ALA A 1 96 ? -7.521 -5.599 17.673 1.00 97.25 96 ALA A O 1
ATOM 716 N N . GLY A 1 97 ? -7.292 -6.711 15.723 1.00 98.25 97 GLY A N 1
ATOM 717 C CA . GLY A 1 97 ? -5.964 -6.204 15.413 1.00 98.25 97 GLY A CA 1
ATOM 718 C C . GLY A 1 97 ? -5.988 -5.114 14.343 1.00 98.25 97 GLY A C 1
ATOM 719 O O . GLY A 1 97 ? -6.902 -5.017 13.522 1.00 98.25 97 GLY A O 1
ATOM 720 N N . TYR A 1 98 ? -4.944 -4.298 14.343 1.00 98.62 98 TYR A N 1
ATOM 721 C CA . TYR A 1 98 ? -4.737 -3.202 13.406 1.00 98.62 98 TYR A CA 1
ATOM 722 C C . TYR A 1 98 ? -3.335 -3.327 12.821 1.00 98.62 98 TYR A C 1
ATOM 724 O O . TYR A 1 98 ? -2.362 -3.430 13.572 1.00 98.62 98 TYR A O 1
ATOM 732 N N . VAL A 1 99 ? -3.220 -3.315 11.495 1.00 98.75 99 VAL A N 1
ATOM 733 C CA . VAL A 1 99 ? -1.934 -3.385 10.798 1.00 98.75 99 VAL A CA 1
ATOM 734 C C . VAL A 1 99 ? -1.786 -2.240 9.803 1.00 98.75 99 VAL A C 1
ATOM 736 O O . VAL A 1 99 ? -2.603 -2.038 8.913 1.00 98.75 99 VAL A O 1
ATOM 739 N N . PHE A 1 100 ? -0.705 -1.487 9.939 1.00 98.81 100 PHE A N 1
ATOM 740 C CA . PHE A 1 100 ? -0.325 -0.449 8.998 1.00 98.81 100 PHE A CA 1
ATOM 741 C C . PHE A 1 100 ? 0.794 -0.996 8.126 1.00 98.81 100 PHE A C 1
ATOM 743 O O . PHE A 1 100 ? 1.876 -1.298 8.635 1.00 98.81 100 PHE A O 1
ATOM 750 N N . THR A 1 101 ? 0.514 -1.182 6.839 1.00 98.81 101 THR A N 1
ATOM 751 C CA . THR A 1 101 ? 1.389 -1.943 5.940 1.00 98.81 101 THR A CA 1
ATOM 752 C C . THR A 1 101 ? 2.299 -1.061 5.091 1.00 98.81 101 THR A C 1
ATOM 754 O O . THR A 1 101 ? 2.024 0.120 4.885 1.00 98.81 101 THR A O 1
ATOM 757 N N . VAL A 1 102 ? 3.397 -1.649 4.617 1.00 98.25 102 VAL A N 1
ATOM 758 C CA . VAL A 1 102 ? 4.354 -1.026 3.691 1.00 98.25 102 VAL A CA 1
ATOM 759 C C . VAL A 1 102 ? 4.409 -1.733 2.345 1.00 98.25 102 VAL A C 1
ATOM 761 O O . VAL A 1 102 ? 4.201 -2.945 2.255 1.00 98.25 102 VAL A O 1
ATOM 764 N N . GLY A 1 103 ? 4.839 -0.998 1.321 1.00 96.25 103 GLY A N 1
ATOM 765 C CA . GLY A 1 103 ? 5.059 -1.492 -0.037 1.00 96.25 103 GLY A CA 1
ATOM 766 C C . GLY A 1 103 ? 3.814 -2.127 -0.634 1.00 96.25 103 GLY A C 1
ATOM 767 O O . GLY A 1 103 ? 3.911 -3.190 -1.253 1.00 96.25 103 GLY A O 1
ATOM 768 N N . GLU A 1 104 ? 2.666 -1.500 -0.407 1.00 96.00 104 GLU A N 1
ATOM 769 C CA . GLU A 1 104 ? 1.512 -1.672 -1.283 1.00 96.00 104 GLU A CA 1
ATOM 770 C C . GLU A 1 104 ? 1.900 -1.159 -2.680 1.00 96.00 104 GLU A C 1
ATOM 772 O O . GLU A 1 104 ? 1.889 -1.911 -3.665 1.00 96.00 104 GLU A O 1
ATOM 777 N N . GLU A 1 105 ? 2.449 0.053 -2.696 1.00 92.25 105 GLU A N 1
ATOM 778 C CA . GLU A 1 105 ? 2.609 0.861 -3.885 1.00 92.25 105 GLU A CA 1
ATOM 779 C C . GLU A 1 105 ? 3.852 0.495 -4.706 1.00 92.25 105 GLU A C 1
ATOM 781 O O . GLU A 1 105 ? 4.838 -0.103 -4.243 1.00 92.25 105 GLU A O 1
ATOM 786 N N . GLY A 1 106 ? 3.852 0.930 -5.968 1.00 87.25 106 GLY A N 1
ATOM 787 C CA . GLY A 1 106 ? 5.026 0.883 -6.840 1.00 87.25 106 GLY A CA 1
ATOM 788 C C . GLY A 1 106 ? 5.587 -0.532 -7.007 1.00 87.25 106 GLY A C 1
ATOM 789 O O . GLY A 1 106 ? 4.878 -1.449 -7.410 1.00 87.25 106 GLY A O 1
ATOM 790 N N . LEU A 1 107 ? 6.878 -0.737 -6.716 1.00 87.06 107 LEU A N 1
ATOM 791 C CA . LEU A 1 107 ? 7.530 -2.058 -6.791 1.00 87.06 107 LEU A CA 1
ATOM 792 C C . LEU A 1 107 ? 7.330 -2.915 -5.528 1.00 87.06 107 LEU A C 1
ATOM 794 O O . LEU A 1 107 ? 7.875 -4.014 -5.458 1.00 87.06 107 LEU A O 1
ATOM 798 N N . GLY A 1 108 ? 6.571 -2.430 -4.541 1.00 90.31 108 GLY A N 1
ATOM 799 C CA . GLY A 1 108 ? 6.395 -3.094 -3.252 1.00 90.31 108 GLY A CA 1
ATOM 800 C C . GLY A 1 108 ? 5.672 -4.438 -3.341 1.00 90.31 108 GLY A C 1
ATOM 801 O O . GLY A 1 108 ? 6.015 -5.358 -2.604 1.00 90.31 108 GLY A O 1
ATOM 802 N N . ASN A 1 109 ? 4.741 -4.593 -4.288 1.00 92.00 109 ASN A N 1
ATOM 803 C CA . ASN A 1 109 ? 4.014 -5.843 -4.535 1.00 92.00 109 ASN A CA 1
ATOM 804 C C . ASN A 1 109 ? 3.347 -6.403 -3.268 1.00 92.00 109 ASN A C 1
ATOM 806 O O . ASN A 1 109 ? 3.493 -7.588 -2.940 1.00 92.00 109 ASN A O 1
ATOM 810 N N . LEU A 1 110 ? 2.657 -5.517 -2.543 1.00 95.25 110 LEU A N 1
ATOM 811 C CA . LEU A 1 110 ? 1.963 -5.819 -1.295 1.00 95.25 110 LEU A CA 1
ATOM 812 C C . LEU A 1 110 ? 2.889 -6.444 -0.234 1.00 95.25 110 LEU A C 1
ATOM 814 O O . LEU A 1 110 ? 2.435 -7.288 0.544 1.00 95.25 110 LEU A O 1
ATOM 818 N N . LYS A 1 111 ? 4.192 -6.095 -0.208 1.00 96.50 111 LYS A N 1
ATOM 819 C CA . LYS A 1 111 ? 5.201 -6.770 0.645 1.00 96.50 111 LYS A CA 1
ATOM 820 C C . LYS A 1 111 ? 4.734 -6.879 2.098 1.00 96.50 111 LYS A C 1
ATOM 822 O O . LYS A 1 111 ? 4.838 -7.949 2.696 1.00 96.50 111 LYS A O 1
ATOM 827 N N . GLY A 1 112 ? 4.171 -5.795 2.631 1.00 98.31 112 GLY A N 1
ATOM 828 C CA . GLY A 1 112 ? 3.717 -5.692 4.007 1.00 98.31 112 GLY A CA 1
ATOM 829 C C . GLY A 1 112 ? 2.536 -6.606 4.296 1.00 98.31 112 GLY A C 1
ATOM 830 O O . GLY A 1 112 ? 2.616 -7.452 5.186 1.00 98.31 112 GLY A O 1
ATOM 831 N N . ALA A 1 113 ? 1.468 -6.491 3.504 1.00 97.88 113 ALA A N 1
ATOM 832 C CA . ALA A 1 113 ? 0.272 -7.317 3.655 1.00 97.88 113 ALA A CA 1
ATOM 833 C C . ALA A 1 113 ? 0.571 -8.814 3.461 1.00 97.88 113 ALA A C 1
ATOM 835 O O . ALA A 1 113 ? 0.087 -9.646 4.227 1.00 97.88 113 ALA A O 1
ATOM 836 N N . ARG A 1 114 ? 1.420 -9.172 2.488 1.00 96.81 114 ARG A N 1
ATOM 837 C CA . ARG A 1 114 ? 1.827 -10.566 2.244 1.00 96.81 114 ARG A CA 1
ATOM 838 C C . ARG A 1 114 ? 2.585 -11.155 3.431 1.00 96.81 114 ARG A C 1
ATOM 840 O O . ARG A 1 114 ? 2.242 -12.252 3.868 1.00 96.81 114 ARG A O 1
ATOM 847 N N . ALA A 1 115 ? 3.571 -10.432 3.967 1.00 98.25 115 ALA A N 1
ATOM 848 C CA . ALA A 1 115 ? 4.319 -10.868 5.146 1.00 98.25 115 ALA A CA 1
ATOM 849 C C . ALA A 1 115 ? 3.402 -11.020 6.371 1.00 98.25 115 ALA A C 1
ATOM 851 O O . ALA A 1 115 ? 3.445 -12.038 7.063 1.00 98.25 115 ALA A O 1
ATOM 852 N N . PHE A 1 116 ? 2.507 -10.051 6.586 1.00 98.56 116 PHE A N 1
ATOM 853 C CA . PHE A 1 116 ? 1.525 -10.090 7.665 1.00 98.56 116 PHE A CA 1
ATOM 854 C C . PHE A 1 116 ? 0.609 -11.322 7.571 1.00 98.56 116 PHE A C 1
AT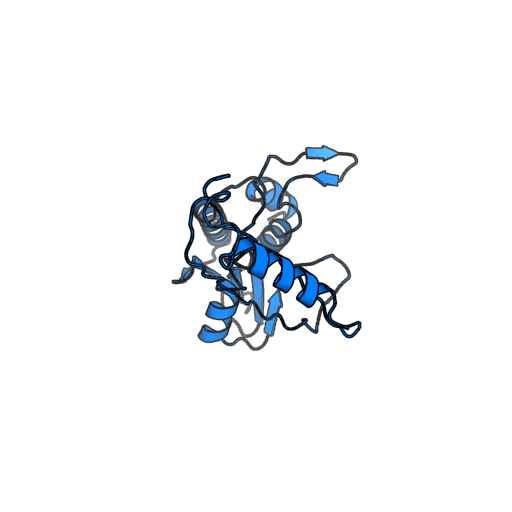OM 856 O O . PHE A 1 116 ? 0.486 -12.079 8.535 1.00 98.56 116 PHE A O 1
ATOM 863 N N . LEU A 1 117 ? -0.004 -11.565 6.407 1.00 97.88 117 LEU A N 1
ATOM 864 C CA . LEU A 1 117 ? -0.935 -12.680 6.207 1.00 97.88 117 LEU A CA 1
ATOM 865 C C . LEU A 1 117 ? -0.255 -14.046 6.348 1.00 97.88 117 LEU A C 1
ATOM 867 O O . LEU A 1 117 ? -0.872 -14.986 6.845 1.00 97.88 117 LEU A O 1
ATOM 871 N N . GLN A 1 118 ? 1.018 -14.161 5.962 1.00 97.38 118 GLN A N 1
ATOM 872 C CA . GLN A 1 118 ? 1.797 -15.383 6.167 1.00 97.38 118 GLN A CA 1
ATOM 873 C C . GLN A 1 118 ? 2.035 -15.682 7.652 1.00 97.38 118 GLN A C 1
ATOM 875 O O . GLN A 1 118 ? 1.962 -16.850 8.044 1.00 97.38 118 GLN A O 1
ATOM 880 N N . ALA A 1 119 ? 2.298 -14.644 8.451 1.00 97.12 119 ALA A N 1
ATOM 881 C CA . ALA A 1 119 ? 2.642 -14.761 9.863 1.00 97.12 119 ALA A CA 1
ATOM 882 C C . ALA A 1 119 ? 1.422 -14.889 10.790 1.00 97.12 119 ALA A C 1
ATOM 884 O O . ALA A 1 119 ? 1.462 -15.675 11.733 1.00 97.12 119 ALA A O 1
ATOM 885 N N . VAL A 1 120 ? 0.352 -14.125 10.544 1.00 96.69 120 VAL A N 1
ATOM 886 C CA . VAL A 1 120 ? -0.791 -14.010 11.470 1.00 96.69 120 VAL A CA 1
ATOM 887 C C . VAL A 1 120 ? -1.968 -14.900 11.075 1.00 96.69 120 VAL A C 1
ATOM 889 O O . VAL A 1 120 ? -2.599 -15.469 11.959 1.00 96.69 120 VAL A O 1
ATOM 892 N N . ARG A 1 121 ? -2.250 -15.055 9.772 1.00 96.06 121 ARG A N 1
ATOM 893 C CA . ARG A 1 121 ? -3.387 -15.840 9.239 1.00 96.06 121 ARG A CA 1
ATOM 894 C C . ARG A 1 121 ? -4.719 -15.566 9.972 1.00 96.06 121 ARG A C 1
ATOM 896 O O . ARG A 1 121 ? -5.286 -16.488 10.559 1.00 96.06 121 ARG A O 1
ATOM 903 N N . PRO A 1 122 ? -5.209 -14.313 9.969 1.00 97.38 122 PRO A N 1
ATOM 904 C CA . PRO A 1 122 ? -6.462 -13.971 10.638 1.00 97.38 122 PRO A CA 1
ATOM 905 C C . PRO A 1 122 ? -7.666 -14.638 9.959 1.00 97.38 122 PRO A C 1
ATOM 907 O O . PRO A 1 122 ? -7.598 -15.011 8.788 1.00 97.38 122 PRO A O 1
ATOM 910 N N . GLU A 1 123 ? -8.788 -14.729 10.673 1.00 98.12 123 GLU A N 1
ATOM 911 C CA . GLU A 1 123 ? -10.061 -15.184 10.098 1.00 98.12 123 GLU A CA 1
ATOM 912 C C . GLU A 1 123 ? -10.604 -14.178 9.077 1.00 98.12 123 GLU A C 1
ATOM 914 O O . GLU A 1 123 ? -11.179 -14.570 8.063 1.00 98.12 123 GLU A O 1
ATOM 919 N N . ALA A 1 124 ? -10.387 -12.880 9.317 1.00 97.38 124 ALA A N 1
ATOM 920 C CA . ALA A 1 124 ? -10.720 -11.823 8.371 1.00 97.38 124 ALA A CA 1
ATOM 921 C C . ALA A 1 124 ? -9.629 -10.749 8.305 1.00 97.38 124 ALA A C 1
ATOM 923 O O . ALA A 1 124 ? -9.090 -10.313 9.325 1.00 97.38 124 ALA A O 1
ATOM 924 N N . PHE A 1 125 ? -9.354 -10.287 7.087 1.00 97.12 125 PHE A N 1
ATOM 925 C CA . PHE A 1 125 ? -8.458 -9.174 6.796 1.00 97.12 125 PHE A CA 1
ATOM 926 C C . PHE A 1 125 ? -9.229 -8.111 6.013 1.00 97.12 125 PHE A C 1
ATOM 928 O O . PHE A 1 125 ? -9.684 -8.368 4.900 1.00 97.12 125 PHE A O 1
ATOM 935 N N . VAL A 1 126 ? -9.399 -6.930 6.604 1.00 97.12 126 VAL A N 1
ATOM 936 C CA . VAL A 1 126 ? -10.199 -5.838 6.041 1.00 97.12 126 VAL A CA 1
ATOM 937 C C . VAL A 1 126 ? -9.278 -4.677 5.686 1.00 97.12 126 VAL A C 1
ATOM 939 O O . VAL A 1 126 ? -8.838 -3.941 6.568 1.00 97.12 126 VAL A O 1
ATOM 942 N N . ALA A 1 127 ? -8.989 -4.505 4.398 1.00 96.94 127 ALA A N 1
ATOM 943 C CA . ALA A 1 127 ? -8.243 -3.352 3.905 1.00 96.94 127 ALA A CA 1
ATOM 944 C C . ALA A 1 127 ? -9.151 -2.112 3.843 1.00 96.94 127 ALA A C 1
ATOM 946 O O . ALA A 1 127 ? -10.165 -2.094 3.147 1.00 96.94 127 ALA A O 1
ATOM 947 N N . VAL A 1 128 ? -8.780 -1.074 4.586 1.00 96.62 128 VAL A N 1
ATOM 948 C CA . VAL A 1 128 ? -9.358 0.269 4.532 1.00 96.62 128 VAL A CA 1
ATOM 949 C C . VAL A 1 128 ? -8.611 1.028 3.442 1.00 96.62 128 VAL A C 1
ATOM 951 O O . VAL A 1 128 ? -7.693 1.802 3.710 1.00 96.62 128 VAL A O 1
ATOM 954 N N . ASP A 1 129 ? -8.962 0.709 2.202 1.00 94.25 129 ASP A N 1
ATOM 955 C CA . ASP A 1 129 ? -8.292 1.203 1.006 1.00 94.25 129 ASP A CA 1
ATOM 956 C C . ASP A 1 129 ? -9.271 1.215 -0.177 1.00 94.25 129 ASP A C 1
ATOM 958 O O . ASP A 1 129 ? -9.568 0.185 -0.783 1.00 94.25 129 ASP A O 1
ATOM 962 N N . GLY A 1 130 ? -9.902 2.365 -0.415 1.00 86.12 130 GLY A N 1
ATOM 963 C CA . GLY A 1 130 ? -10.989 2.493 -1.380 1.00 86.12 130 GLY A CA 1
ATOM 964 C C . GLY A 1 130 ? -11.907 3.679 -1.099 1.00 86.12 130 GLY A C 1
ATOM 965 O O . GLY A 1 130 ? -11.602 4.572 -0.307 1.00 86.12 130 GLY A O 1
ATOM 966 N N . TYR A 1 131 ? -13.061 3.694 -1.764 1.00 85.44 131 TYR A N 1
ATOM 967 C CA . TYR A 1 131 ? -14.028 4.787 -1.673 1.00 85.44 131 TYR A CA 1
ATOM 968 C C . TYR A 1 131 ? -15.204 4.434 -0.761 1.00 85.44 131 TYR A C 1
ATOM 970 O O . TYR A 1 131 ? -15.622 3.285 -0.650 1.00 85.44 131 TYR A O 1
ATOM 978 N N . LEU A 1 132 ? -15.773 5.444 -0.102 1.00 87.69 132 LEU A N 1
ATOM 979 C CA . LEU A 1 132 ? -16.954 5.246 0.737 1.00 87.69 132 LEU A CA 1
ATOM 980 C C . LEU A 1 132 ? -18.147 4.749 -0.090 1.00 87.69 132 LEU A C 1
ATOM 982 O O . LEU A 1 132 ? -18.358 5.175 -1.224 1.00 87.69 132 LEU A O 1
ATOM 986 N N . GLY A 1 133 ? -18.958 3.887 0.525 1.00 89.56 133 GLY A N 1
ATOM 987 C CA . GLY A 1 133 ? -20.142 3.297 -0.104 1.00 89.56 133 GLY A CA 1
ATOM 988 C C . GLY A 1 133 ? -19.856 2.046 -0.934 1.00 89.56 133 GLY A C 1
ATOM 989 O O . GLY A 1 133 ? -20.795 1.486 -1.498 1.00 89.56 133 GLY A O 1
ATOM 990 N N . THR A 1 134 ? -18.605 1.580 -0.989 1.00 90.25 134 THR A N 1
ATOM 991 C CA . THR A 1 134 ? -18.238 0.335 -1.668 1.00 90.25 134 THR A CA 1
ATOM 992 C C . THR A 1 134 ? -17.617 -0.673 -0.704 1.00 90.25 134 THR A C 1
ATOM 994 O O . THR A 1 134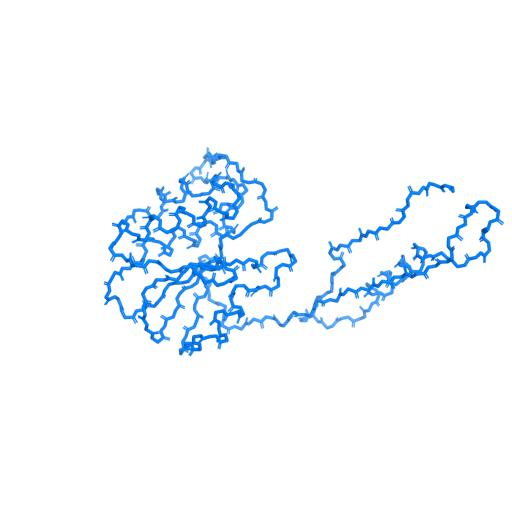 ? -16.999 -0.328 0.301 1.00 90.25 134 THR A O 1
ATOM 997 N N . VAL A 1 135 ? -17.817 -1.951 -1.018 1.00 93.06 135 VAL A N 1
ATOM 998 C CA . VAL A 1 135 ? -17.110 -3.083 -0.418 1.00 93.06 135 VAL A CA 1
ATOM 999 C C . VAL A 1 135 ? -16.629 -3.934 -1.581 1.00 93.06 135 VAL A C 1
ATOM 1001 O O . VAL A 1 135 ? -17.419 -4.246 -2.472 1.00 93.06 135 VAL A O 1
ATOM 1004 N N . VAL A 1 136 ? -15.345 -4.288 -1.582 1.00 92.94 136 VAL A N 1
ATOM 1005 C CA . VAL A 1 136 ? -14.720 -5.090 -2.640 1.00 92.94 136 VAL A CA 1
ATOM 1006 C C . VAL A 1 136 ? -14.429 -6.487 -2.081 1.00 92.94 136 VAL A C 1
ATOM 1008 O O . VAL A 1 136 ? -13.389 -6.690 -1.459 1.00 92.94 136 VAL A O 1
ATOM 1011 N N . PRO A 1 137 ? -15.352 -7.458 -2.236 1.00 91.31 137 PRO A N 1
ATOM 1012 C CA . PRO A 1 137 ? -15.174 -8.806 -1.691 1.00 91.31 137 PRO A CA 1
ATOM 1013 C C . PRO A 1 137 ? -14.264 -9.696 -2.550 1.00 91.31 137 PRO A C 1
ATOM 1015 O O . PRO A 1 137 ? -13.840 -10.752 -2.090 1.00 91.31 137 PRO A O 1
ATOM 1018 N N . TRP A 1 138 ? -13.966 -9.281 -3.784 1.00 87.50 138 TRP A N 1
ATOM 1019 C CA . TRP A 1 138 ? -13.138 -10.026 -4.729 1.00 87.50 138 TRP A CA 1
ATOM 1020 C C . TRP A 1 138 ? -12.066 -9.111 -5.304 1.00 87.50 138 TRP A C 1
ATOM 1022 O O . TRP A 1 138 ? -12.377 -8.033 -5.808 1.00 87.50 138 TRP A O 1
ATOM 1032 N N . ALA A 1 139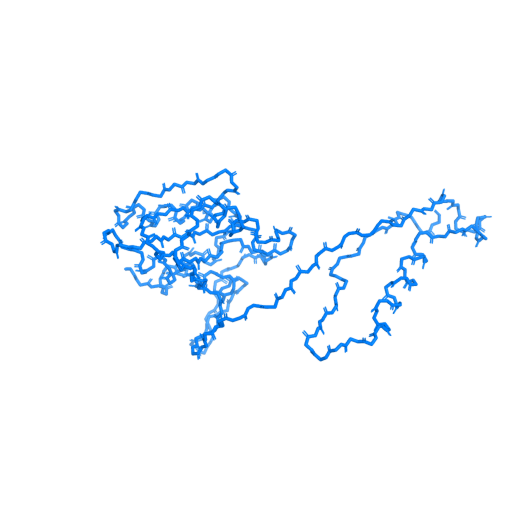 ? -10.813 -9.552 -5.236 1.00 85.19 139 ALA A N 1
ATOM 1033 C CA . ALA A 1 139 ? -9.687 -8.865 -5.850 1.00 85.19 139 ALA A CA 1
ATOM 1034 C C . ALA A 1 139 ? -9.363 -9.474 -7.220 1.00 85.19 139 ALA A C 1
ATOM 1036 O O . ALA A 1 139 ? -9.581 -10.665 -7.452 1.00 85.19 139 ALA A O 1
ATOM 1037 N N . VAL A 1 140 ? -8.792 -8.661 -8.105 1.00 86.44 140 VAL A N 1
ATOM 1038 C CA . VAL A 1 140 ? -8.215 -9.136 -9.366 1.00 86.44 140 VAL A CA 1
ATOM 1039 C C . VAL A 1 140 ? -6.806 -9.660 -9.086 1.00 86.44 140 VAL A C 1
ATOM 1041 O O . VAL A 1 140 ? -6.036 -9.038 -8.352 1.00 86.44 140 VAL A O 1
ATOM 1044 N N . GLY A 1 141 ? -6.460 -10.815 -9.656 1.00 87.81 141 GLY A N 1
ATOM 1045 C CA . GLY A 1 141 ? -5.094 -11.335 -9.594 1.00 87.81 141 GLY A CA 1
ATOM 1046 C C . GLY A 1 141 ? -4.110 -10.408 -10.314 1.00 87.81 141 GLY A C 1
ATOM 1047 O O . GLY A 1 141 ? -4.442 -9.816 -11.337 1.00 87.81 141 GLY A O 1
ATOM 1048 N N . SER A 1 142 ? -2.886 -10.289 -9.796 1.00 88.94 142 SER A N 1
ATOM 1049 C CA . SER A 1 142 ? -1.836 -9.463 -10.397 1.00 88.94 142 SER A CA 1
ATOM 1050 C C . SER A 1 142 ? -0.538 -10.253 -10.504 1.00 88.94 142 SER A C 1
ATOM 1052 O O . SER A 1 142 ? -0.013 -10.727 -9.499 1.00 88.94 142 SER A O 1
ATOM 1054 N N . GLU A 1 143 ? -0.010 -10.357 -11.722 1.00 89.06 143 GLU A N 1
ATOM 1055 C CA . GLU A 1 143 ? 1.304 -10.931 -12.002 1.00 89.06 143 GLU A CA 1
ATOM 1056 C C . GLU A 1 143 ? 2.258 -9.817 -12.432 1.00 89.06 143 GLU A C 1
ATOM 1058 O O . GLU A 1 143 ? 1.940 -8.998 -13.298 1.00 89.06 143 GLU A O 1
ATOM 1063 N N . ARG A 1 144 ? 3.444 -9.773 -11.816 1.00 89.25 144 ARG A N 1
ATOM 1064 C CA . ARG A 1 144 ? 4.463 -8.752 -12.089 1.00 89.25 144 ARG A CA 1
ATOM 1065 C C . ARG A 1 144 ? 5.693 -9.410 -12.693 1.00 89.25 144 ARG A C 1
ATOM 1067 O O . ARG A 1 144 ? 6.322 -10.253 -12.059 1.00 89.25 144 ARG A O 1
ATOM 1074 N N . LEU A 1 145 ? 6.045 -8.995 -13.907 1.00 90.69 145 LEU A N 1
ATOM 1075 C CA . LEU A 1 145 ? 7.150 -9.561 -14.676 1.00 90.69 145 LEU A CA 1
ATOM 1076 C C . LEU A 1 145 ? 8.227 -8.505 -14.937 1.00 90.69 145 LEU A C 1
ATOM 1078 O O . LEU A 1 145 ? 7.922 -7.365 -15.287 1.00 90.69 145 LEU A O 1
ATOM 1082 N N . GLU A 1 146 ? 9.491 -8.908 -14.822 1.00 92.00 146 GLU A N 1
ATOM 1083 C CA . GLU A 1 146 ? 10.643 -8.143 -15.299 1.00 92.00 146 GLU A CA 1
ATOM 1084 C C . GLU A 1 146 ? 11.280 -8.891 -16.474 1.00 92.00 146 GLU A C 1
ATOM 1086 O O . GLU A 1 146 ? 11.610 -10.073 -16.371 1.00 92.00 146 GLU A O 1
ATOM 1091 N N . VAL A 1 147 ? 11.457 -8.200 -17.602 1.00 94.19 147 VAL A N 1
ATOM 1092 C CA . VAL A 1 147 ? 12.055 -8.774 -18.813 1.00 94.19 147 VAL A CA 1
ATOM 1093 C C . VAL A 1 147 ? 13.293 -7.972 -19.191 1.00 94.19 147 VAL A C 1
ATOM 1095 O O . VAL A 1 147 ? 13.224 -6.764 -19.407 1.00 94.19 147 VAL A O 1
ATOM 1098 N N . VAL A 1 148 ? 14.433 -8.656 -19.308 1.00 95.81 148 VAL A N 1
ATOM 1099 C CA . VAL A 1 148 ? 15.725 -8.031 -19.616 1.00 95.81 148 VAL A CA 1
ATOM 1100 C C . VAL A 1 148 ? 16.163 -8.387 -21.034 1.00 95.81 148 VAL A C 1
ATOM 1102 O O . VAL A 1 148 ? 16.481 -9.538 -21.330 1.00 95.81 148 VAL A O 1
ATOM 1105 N N . PHE A 1 149 ? 16.257 -7.377 -21.900 1.00 94.69 149 PHE A N 1
ATOM 1106 C CA . PHE A 1 149 ? 16.809 -7.512 -23.250 1.00 94.69 149 PHE A CA 1
ATOM 1107 C C . PHE A 1 149 ? 18.306 -7.194 -23.244 1.00 94.69 149 PHE A C 1
ATOM 1109 O O . PHE A 1 149 ? 18.723 -6.132 -22.783 1.00 94.69 149 PHE A O 1
ATOM 1116 N N . ARG A 1 150 ? 19.129 -8.100 -23.783 1.00 95.06 150 ARG A N 1
ATOM 1117 C CA . ARG A 1 150 ? 20.588 -7.933 -23.885 1.00 95.06 150 ARG A CA 1
ATOM 1118 C C . ARG A 1 150 ? 21.014 -7.927 -25.348 1.00 95.06 150 ARG A C 1
ATOM 1120 O O . ARG A 1 150 ? 20.508 -8.706 -26.149 1.00 95.06 150 ARG A O 1
ATOM 1127 N N . GLY A 1 151 ? 21.950 -7.048 -25.687 1.00 91.62 151 GLY A N 1
ATOM 1128 C CA . GLY A 1 151 ? 22.530 -6.938 -27.022 1.00 91.62 151 GLY A CA 1
ATOM 1129 C C . GLY A 1 151 ? 24.029 -6.642 -26.944 1.00 91.62 151 GLY A C 1
ATOM 1130 O O . GLY A 1 151 ? 24.518 -6.288 -25.872 1.00 91.62 151 GLY A O 1
ATOM 1131 N N . PRO A 1 152 ? 24.764 -6.776 -28.059 1.00 92.31 152 PRO A N 1
ATOM 1132 C CA . PRO A 1 152 ? 26.223 -6.637 -28.084 1.00 92.31 152 PRO A CA 1
ATOM 1133 C C . PRO A 1 152 ? 26.729 -5.203 -27.847 1.00 92.31 152 PRO A C 1
ATOM 1135 O O . PRO A 1 152 ? 27.921 -5.020 -27.619 1.00 92.31 152 PRO A O 1
ATOM 1138 N N . GLY A 1 153 ? 25.856 -4.190 -27.926 1.00 88.25 153 GLY A N 1
ATOM 1139 C CA . GLY A 1 153 ? 26.268 -2.786 -27.998 1.00 88.25 153 GLY A CA 1
ATOM 1140 C C . GLY A 1 153 ? 27.019 -2.472 -29.299 1.00 88.25 153 GLY A C 1
ATOM 1141 O O . GLY A 1 153 ? 27.088 -3.302 -30.213 1.00 88.25 153 GLY A O 1
ATOM 1142 N N . GLY A 1 154 ? 27.573 -1.265 -29.390 1.00 89.12 154 GLY A N 1
ATOM 1143 C CA . GLY A 1 154 ? 28.364 -0.824 -30.539 1.00 89.12 154 GLY A CA 1
ATOM 1144 C C . GLY A 1 154 ? 28.046 0.601 -30.965 1.00 89.12 154 GLY A C 1
ATOM 1145 O O . GLY A 1 154 ? 27.109 1.210 -30.454 1.00 89.12 154 GLY A O 1
ATOM 1146 N N . HIS A 1 155 ? 28.831 1.105 -31.916 1.00 90.75 155 HIS A N 1
ATOM 1147 C CA . HIS A 1 155 ? 28.649 2.451 -32.443 1.00 90.75 155 HIS A CA 1
ATOM 1148 C C . HIS A 1 155 ? 27.415 2.493 -33.349 1.00 90.75 155 HIS A C 1
ATOM 1150 O O . HIS A 1 155 ? 27.362 1.752 -34.335 1.00 90.75 155 HIS A O 1
ATOM 1156 N N . ALA A 1 156 ? 26.469 3.402 -33.100 1.00 89.69 156 ALA A N 1
ATOM 1157 C CA . ALA A 1 156 ? 25.175 3.423 -33.796 1.00 89.69 156 ALA A CA 1
ATOM 1158 C C . ALA A 1 156 ? 25.292 3.421 -35.335 1.00 89.69 156 ALA A C 1
ATOM 1160 O O . ALA A 1 156 ? 24.520 2.755 -36.022 1.00 89.69 156 ALA A O 1
ATOM 1161 N N . TRP A 1 157 ? 26.292 4.119 -35.890 1.00 90.69 157 TRP A N 1
ATOM 1162 C CA . TRP A 1 157 ? 26.569 4.091 -37.334 1.00 90.69 157 TRP A CA 1
ATOM 1163 C C . TRP A 1 157 ? 27.354 2.855 -37.794 1.00 90.69 157 TRP A C 1
ATOM 1165 O O . TRP A 1 157 ? 26.976 2.220 -38.780 1.00 90.69 157 TRP A O 1
ATOM 1175 N N . GLY A 1 158 ? 28.458 2.521 -37.118 1.00 93.75 158 GLY A N 1
ATOM 1176 C CA . GLY A 1 158 ? 29.394 1.481 -37.557 1.00 93.75 158 GLY A CA 1
ATOM 1177 C C . GLY A 1 158 ? 28.804 0.079 -37.444 1.00 93.75 158 GLY A C 1
ATOM 1178 O O . GLY A 1 158 ? 29.040 -0.762 -38.305 1.00 93.75 158 GLY A O 1
ATOM 1179 N N . ASP A 1 159 ? 27.951 -0.124 -36.440 1.00 92.19 159 ASP A N 1
ATOM 1180 C CA . ASP A 1 159 ? 27.371 -1.412 -36.073 1.00 92.19 159 ASP A CA 1
ATOM 1181 C C . ASP A 1 159 ? 25.866 -1.505 -36.385 1.00 92.19 159 ASP A C 1
ATOM 1183 O O . ASP A 1 159 ? 25.179 -2.379 -35.863 1.00 92.19 159 ASP A O 1
ATOM 1187 N N . ARG A 1 160 ? 25.333 -0.649 -37.270 1.00 90.44 160 ARG A N 1
ATOM 1188 C CA . ARG A 1 160 ? 23.891 -0.535 -37.607 1.00 90.44 160 ARG A CA 1
ATOM 1189 C C . ARG A 1 160 ? 23.180 -1.828 -38.047 1.00 90.44 160 ARG A C 1
ATOM 1191 O O . ARG A 1 160 ? 21.955 -1.869 -38.070 1.00 90.44 160 ARG A O 1
ATOM 1198 N N . GLY A 1 161 ? 23.924 -2.872 -38.415 1.00 89.00 161 GLY A N 1
ATOM 1199 C CA . GLY A 1 161 ? 23.382 -4.198 -38.746 1.00 89.00 161 GLY A CA 1
ATOM 1200 C C . GLY A 1 161 ? 23.270 -5.161 -37.557 1.00 89.00 161 GLY A C 1
ATOM 1201 O O . GLY A 1 161 ? 22.711 -6.246 -37.707 1.00 89.00 161 GLY A O 1
ATOM 1202 N N . ARG A 1 162 ? 23.810 -4.808 -36.384 1.00 92.12 162 ARG A N 1
ATOM 1203 C CA . ARG A 1 162 ? 23.774 -5.663 -35.193 1.00 92.12 162 ARG A CA 1
ATOM 1204 C C . ARG A 1 162 ? 22.413 -5.593 -34.489 1.00 92.12 162 ARG A C 1
ATOM 1206 O O . ARG A 1 162 ? 21.725 -4.572 -34.559 1.00 92.12 162 ARG A O 1
ATOM 1213 N N . PRO A 1 163 ? 22.022 -6.650 -33.756 1.00 92.88 163 PRO A N 1
ATOM 1214 C CA . PRO A 1 163 ? 20.849 -6.603 -32.893 1.00 92.88 163 PRO A CA 1
ATOM 1215 C C . PRO A 1 163 ? 20.940 -5.467 -31.866 1.00 92.88 163 PRO A C 1
ATOM 1217 O O . PRO A 1 163 ? 21.962 -5.290 -31.208 1.00 92.88 163 PRO A O 1
ATOM 1220 N N . SER A 1 164 ? 19.841 -4.735 -31.690 1.00 92.25 164 SER A N 1
ATOM 1221 C CA . SER A 1 164 ? 19.703 -3.688 -30.674 1.00 92.25 164 SER A CA 1
ATOM 1222 C C . SER A 1 164 ? 18.713 -4.132 -29.601 1.00 92.25 164 SER A C 1
ATOM 1224 O O . SER A 1 164 ? 17.578 -4.500 -29.918 1.00 92.25 164 SER A O 1
ATOM 1226 N N . ALA A 1 165 ? 19.132 -4.071 -28.334 1.00 94.88 165 ALA A N 1
ATOM 1227 C CA . ALA A 1 165 ? 18.270 -4.387 -27.196 1.00 94.88 165 ALA A CA 1
ATOM 1228 C C . ALA A 1 165 ? 17.076 -3.423 -27.115 1.00 94.88 165 ALA A C 1
ATOM 1230 O O . ALA A 1 165 ? 15.950 -3.872 -26.929 1.00 94.88 165 ALA A O 1
ATOM 1231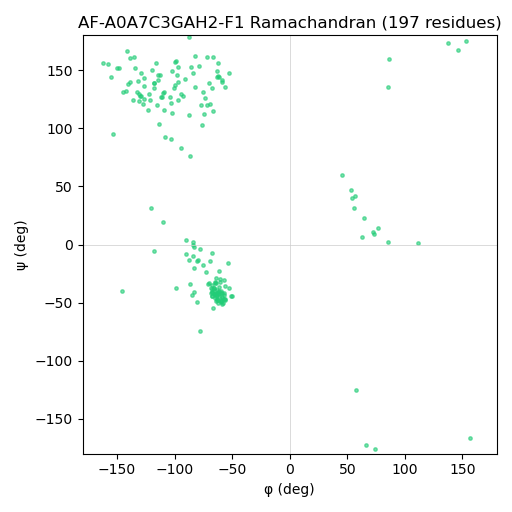 N N . SER A 1 166 ? 17.296 -2.125 -27.358 1.00 92.62 166 SER A N 1
ATOM 1232 C CA . SER A 1 166 ? 16.227 -1.117 -27.383 1.00 92.62 166 SER A CA 1
ATOM 1233 C C . SER A 1 166 ? 15.217 -1.384 -28.499 1.00 92.62 166 SER A C 1
ATOM 1235 O O . SER A 1 166 ? 14.013 -1.253 -28.290 1.00 92.62 166 SER A O 1
ATOM 1237 N N . ARG A 1 167 ? 15.686 -1.823 -29.677 1.00 92.75 167 ARG A N 1
ATOM 1238 C CA . ARG A 1 167 ? 14.790 -2.229 -30.771 1.00 92.75 167 ARG A CA 1
ATOM 1239 C C . ARG A 1 167 ? 13.971 -3.464 -30.392 1.00 92.75 167 ARG A C 1
ATOM 1241 O O . ARG A 1 167 ? 12.771 -3.485 -30.641 1.00 92.75 167 ARG A O 1
ATOM 1248 N N . ALA A 1 168 ? 14.605 -4.483 -29.810 1.00 95.12 168 ALA A N 1
ATOM 1249 C CA . ALA A 1 168 ? 13.917 -5.699 -29.378 1.00 95.12 168 ALA A CA 1
ATOM 1250 C C . ALA A 1 168 ? 12.856 -5.406 -28.303 1.00 95.12 168 ALA A C 1
ATOM 1252 O O . ALA A 1 168 ? 11.733 -5.890 -28.417 1.00 95.12 168 ALA A O 1
ATOM 1253 N N . LEU A 1 169 ? 13.187 -4.553 -27.331 1.00 95.44 169 LEU A N 1
ATOM 1254 C CA . LEU A 1 169 ? 12.267 -4.052 -26.312 1.00 95.44 169 LEU A CA 1
ATOM 1255 C C . LEU A 1 169 ? 11.059 -3.338 -26.936 1.00 95.44 169 LEU A C 1
ATOM 1257 O O . LEU A 1 169 ? 9.926 -3.675 -26.611 1.00 95.44 169 LEU A O 1
ATOM 1261 N N . GLY A 1 170 ? 11.284 -2.398 -27.863 1.00 95.56 170 GLY A N 1
ATOM 1262 C CA . GLY A 1 170 ? 10.193 -1.685 -28.537 1.00 95.56 170 GLY A CA 1
ATOM 1263 C C . GLY A 1 170 ? 9.246 -2.622 -29.294 1.00 95.56 170 GLY A C 1
ATOM 1264 O O . GLY A 1 170 ? 8.030 -2.483 -29.199 1.00 95.56 170 GLY A O 1
ATOM 1265 N N . ILE A 1 171 ? 9.795 -3.629 -29.982 1.00 96.56 171 ILE A N 1
ATOM 1266 C CA . ILE A 1 171 ? 8.999 -4.663 -30.663 1.00 96.56 171 ILE A CA 1
ATOM 1267 C C . ILE A 1 171 ? 8.202 -5.502 -29.657 1.00 96.56 171 ILE A C 1
ATOM 1269 O O . ILE A 1 171 ? 7.041 -5.813 -29.910 1.00 96.56 171 ILE A O 1
ATOM 1273 N N . ALA A 1 172 ? 8.809 -5.889 -28.534 1.00 96.50 172 ALA A N 1
ATOM 1274 C CA . ALA A 1 172 ? 8.136 -6.687 -27.516 1.00 96.50 172 ALA A CA 1
ATOM 1275 C C . ALA A 1 172 ? 6.968 -5.929 -26.873 1.00 96.50 172 ALA A C 1
ATOM 1277 O O . ALA A 1 172 ? 5.890 -6.497 -26.748 1.00 96.50 172 ALA A O 1
ATOM 1278 N N . ILE A 1 173 ? 7.153 -4.648 -26.534 1.00 97.00 173 ILE A N 1
ATOM 1279 C CA . ILE A 1 173 ? 6.085 -3.799 -25.986 1.00 97.00 173 ILE A CA 1
ATOM 1280 C C . ILE A 1 173 ? 4.925 -3.689 -26.979 1.00 97.00 173 ILE A C 1
ATOM 1282 O O . ILE A 1 173 ? 3.785 -3.916 -26.588 1.00 97.00 173 ILE A O 1
ATOM 1286 N N . ALA A 1 174 ? 5.208 -3.403 -28.256 1.00 97.56 174 ALA A N 1
ATOM 1287 C CA . ALA A 1 174 ? 4.169 -3.330 -29.284 1.00 97.56 174 ALA A CA 1
ATOM 1288 C C . ALA A 1 174 ? 3.362 -4.637 -29.359 1.00 97.56 174 ALA A C 1
ATOM 1290 O O . ALA A 1 174 ? 2.142 -4.620 -29.269 1.00 97.56 174 ALA A O 1
ATOM 1291 N N . ARG A 1 175 ? 4.051 -5.784 -29.400 1.00 97.50 175 ARG A N 1
ATOM 1292 C CA . ARG A 1 175 ? 3.399 -7.101 -29.436 1.00 97.50 175 ARG A CA 1
ATOM 1293 C C . ARG A 1 175 ? 2.583 -7.428 -28.187 1.00 97.50 175 ARG A C 1
ATOM 1295 O O . ARG A 1 175 ? 1.604 -8.148 -28.308 1.00 97.50 175 ARG A O 1
ATOM 1302 N N . LEU A 1 176 ? 2.996 -6.960 -27.008 1.00 96.00 176 LEU A N 1
ATOM 1303 C CA . LEU A 1 176 ? 2.244 -7.167 -25.766 1.00 96.00 176 LEU A CA 1
ATOM 1304 C C . LEU A 1 176 ? 0.919 -6.400 -25.779 1.00 96.00 176 LEU A C 1
ATOM 1306 O O . LEU A 1 176 ? -0.081 -6.925 -25.305 1.00 96.00 176 LEU A O 1
ATOM 1310 N N . TYR A 1 177 ? 0.910 -5.185 -26.328 1.00 96.31 177 TYR A N 1
ATOM 1311 C CA . TYR A 1 177 ? -0.307 -4.380 -26.450 1.00 96.31 177 TYR A CA 1
ATOM 1312 C C . TYR A 1 177 ? -1.189 -4.763 -27.649 1.00 96.31 177 TYR A C 1
ATOM 1314 O O . TYR A 1 177 ? -2.355 -4.388 -27.666 1.00 96.31 177 TYR A O 1
ATOM 1322 N N . ASP A 1 178 ? -0.667 -5.541 -28.602 1.00 97.19 178 ASP A N 1
ATOM 1323 C CA . ASP A 1 178 ? -1.444 -6.166 -29.686 1.00 97.19 178 ASP A CA 1
ATOM 1324 C C . ASP A 1 178 ? -2.128 -7.485 -29.260 1.00 97.19 178 ASP A C 1
ATOM 1326 O O . ASP A 1 178 ? -2.799 -8.122 -30.074 1.00 97.19 178 ASP A O 1
ATOM 1330 N N . LEU A 1 179 ? -1.938 -7.946 -28.016 1.00 96.38 179 LEU A N 1
ATOM 1331 C CA . LEU A 1 179 ? -2.616 -9.143 -27.517 1.00 96.38 179 LEU A CA 1
ATOM 1332 C C . LEU A 1 179 ? -4.123 -8.894 -27.396 1.00 96.38 179 LEU A C 1
ATOM 1334 O O . LEU A 1 179 ? -4.551 -7.888 -26.834 1.00 96.38 179 LEU A O 1
ATOM 1338 N N . ASP A 1 180 ? -4.914 -9.858 -27.860 1.00 96.31 180 ASP A N 1
ATOM 1339 C CA . ASP A 1 180 ? -6.355 -9.883 -27.624 1.00 96.31 180 ASP A CA 1
ATOM 1340 C C . ASP A 1 180 ? -6.608 -10.331 -26.177 1.00 96.31 180 ASP A C 1
ATOM 1342 O O . ASP A 1 180 ? -6.408 -11.499 -25.827 1.00 96.31 180 ASP A O 1
ATOM 1346 N N . LEU A 1 181 ? -6.933 -9.370 -25.310 1.00 94.44 181 LEU A N 1
ATOM 1347 C CA . LEU A 1 181 ? -7.178 -9.600 -23.888 1.00 94.44 181 LEU A CA 1
ATOM 1348 C C . LEU A 1 181 ? -8.685 -9.741 -23.633 1.00 94.44 181 LEU A C 1
ATOM 1350 O O . LEU A 1 181 ? -9.464 -8.972 -24.198 1.00 94.44 181 LEU A O 1
ATOM 1354 N N . PRO A 1 182 ? -9.113 -10.674 -22.761 1.00 93.94 182 PRO A N 1
ATOM 1355 C CA . PRO A 1 182 ? -10.500 -10.706 -22.308 1.00 93.94 182 PRO A CA 1
ATOM 1356 C C . PRO A 1 182 ? -10.843 -9.418 -21.542 1.00 93.94 182 PRO A C 1
ATOM 1358 O O . PRO A 1 182 ? -9.954 -8.768 -20.989 1.00 93.94 182 PRO A O 1
ATOM 1361 N N . GLU A 1 183 ? -12.129 -9.065 -21.483 1.00 92.25 183 GLU A N 1
ATOM 1362 C CA . GLU A 1 183 ? -12.622 -7.816 -20.873 1.00 92.25 183 GLU A CA 1
ATOM 1363 C C . GLU A 1 183 ? -12.198 -7.668 -19.401 1.00 92.25 183 GLU A C 1
ATOM 1365 O O . GLU A 1 183 ? -11.950 -6.568 -18.913 1.00 92.25 183 GLU A O 1
ATOM 1370 N N . GLU A 1 184 ? -12.055 -8.790 -18.700 1.00 90.38 184 GLU A N 1
ATOM 1371 C CA . GLU A 1 184 ? -11.695 -8.851 -17.287 1.00 90.38 184 GLU A CA 1
ATOM 1372 C C . GLU A 1 184 ? -10.180 -8.771 -17.028 1.00 90.38 184 GLU A C 1
ATOM 1374 O O . GLU A 1 184 ? -9.752 -8.818 -15.871 1.00 90.38 184 GLU A O 1
ATOM 1379 N N . ALA A 1 185 ? -9.351 -8.672 -18.073 1.00 92.12 185 ALA A N 1
ATOM 1380 C CA . ALA A 1 185 ? -7.899 -8.607 -17.958 1.00 92.12 185 ALA A CA 1
ATOM 1381 C C . ALA A 1 185 ? -7.339 -7.258 -18.417 1.00 92.12 185 ALA A C 1
ATOM 1383 O O . ALA A 1 185 ? -7.790 -6.638 -19.375 1.00 92.12 185 ALA A O 1
ATOM 1384 N N . SER A 1 186 ? -6.266 -6.834 -17.753 1.00 93.62 186 SER A N 1
ATOM 1385 C CA . SER A 1 186 ? -5.503 -5.649 -18.138 1.00 93.62 186 SER A CA 1
ATOM 1386 C C . SER A 1 186 ? -4.020 -5.979 -18.225 1.00 93.62 186 SER A C 1
ATOM 1388 O O . SER A 1 186 ? -3.515 -6.789 -17.445 1.00 93.62 186 SER A O 1
ATOM 1390 N N . LEU A 1 187 ? -3.317 -5.317 -19.141 1.00 94.56 187 LEU A N 1
ATOM 1391 C CA . LEU A 1 187 ? -1.870 -5.398 -19.285 1.00 94.56 187 LEU A CA 1
ATOM 1392 C C . LEU A 1 187 ? -1.273 -3.995 -19.262 1.00 94.56 187 LEU A C 1
ATOM 1394 O O . LEU A 1 187 ? -1.772 -3.079 -19.914 1.00 94.56 187 LEU A O 1
ATOM 1398 N N . ASN A 1 188 ? -0.173 -3.833 -18.530 1.00 94.00 188 ASN A N 1
ATOM 1399 C CA . ASN A 1 188 ? 0.531 -2.563 -18.448 1.00 94.00 188 ASN A CA 1
ATOM 1400 C C . ASN A 1 188 ? 2.051 -2.756 -18.399 1.00 94.00 188 ASN A C 1
ATOM 1402 O O . ASN A 1 188 ? 2.566 -3.510 -17.575 1.00 94.00 188 ASN A O 1
ATOM 1406 N N . VAL A 1 189 ? 2.777 -2.002 -19.224 1.00 94.69 189 VAL A N 1
ATOM 1407 C CA . VAL A 1 189 ? 4.232 -1.846 -19.134 1.00 94.69 189 VAL A CA 1
ATOM 1408 C C . VAL A 1 189 ? 4.522 -0.588 -18.317 1.00 94.69 189 VAL A C 1
ATOM 1410 O O . VAL A 1 189 ? 4.747 0.495 -18.849 1.00 94.69 189 VAL A O 1
ATOM 1413 N N . GLY A 1 190 ? 4.502 -0.734 -16.990 1.00 90.06 190 GLY A N 1
ATOM 1414 C CA . GLY A 1 190 ? 4.592 0.404 -16.067 1.00 90.06 190 GLY A CA 1
ATOM 1415 C C . GLY A 1 190 ? 5.985 1.026 -15.915 1.00 90.06 190 GLY A C 1
ATOM 1416 O O . GLY A 1 190 ? 6.102 2.148 -15.427 1.00 90.06 190 GLY A O 1
ATOM 1417 N N . ARG A 1 191 ? 7.058 0.327 -16.312 1.00 90.69 191 ARG A N 1
ATOM 1418 C CA . ARG A 1 191 ? 8.432 0.843 -16.216 1.00 90.69 191 ARG A CA 1
ATOM 1419 C C . ARG A 1 191 ? 9.284 0.368 -17.385 1.00 90.69 191 ARG A C 1
ATOM 1421 O O . ARG A 1 191 ? 9.356 -0.825 -17.660 1.00 90.69 191 ARG A O 1
ATOM 1428 N N . VAL A 1 192 ? 9.983 1.308 -18.019 1.00 94.50 192 VAL A N 1
ATOM 1429 C CA . VAL A 1 192 ? 10.930 1.050 -19.108 1.00 94.50 192 VAL A CA 1
ATOM 1430 C C . VAL A 1 192 ? 12.222 1.815 -18.837 1.00 94.50 192 VAL A C 1
ATOM 1432 O O . VAL A 1 192 ? 12.184 3.000 -18.512 1.00 94.50 192 VAL A O 1
ATOM 1435 N N . TRP A 1 193 ? 13.370 1.148 -18.948 1.00 92.62 193 TRP A N 1
ATOM 1436 C CA . TRP A 1 193 ? 14.686 1.770 -18.792 1.00 92.62 193 TRP A CA 1
ATOM 1437 C C . TRP A 1 193 ? 15.736 1.052 -19.646 1.00 92.62 193 TRP A C 1
ATOM 1439 O O . TRP A 1 193 ? 15.620 -0.141 -19.922 1.00 92.62 193 TRP A O 1
ATOM 1449 N N . GLY A 1 194 ? 16.767 1.786 -20.068 1.00 90.06 194 GLY A N 1
ATOM 1450 C CA . GLY A 1 194 ? 17.864 1.264 -20.884 1.00 90.06 194 GLY A CA 1
ATOM 1451 C C . GLY A 1 194 ? 18.414 2.299 -21.868 1.00 90.06 194 GLY A C 1
ATOM 1452 O O . GLY A 1 194 ? 17.802 3.339 -22.094 1.00 90.06 194 GLY A O 1
ATOM 1453 N N . GLY A 1 195 ? 19.570 1.997 -22.465 1.00 87.19 195 GLY A N 1
ATOM 1454 C CA . GLY A 1 195 ? 20.329 2.945 -23.291 1.00 87.19 195 GLY A CA 1
ATOM 1455 C C . GLY A 1 195 ? 21.276 3.822 -22.462 1.00 87.19 195 GLY A C 1
ATOM 1456 O O . GLY A 1 195 ? 21.124 3.935 -21.249 1.00 87.19 195 GLY A O 1
ATOM 1457 N N . GLY A 1 196 ? 22.290 4.399 -23.114 1.00 86.62 196 GLY A N 1
ATOM 1458 C CA . GLY A 1 196 ? 23.317 5.203 -22.434 1.00 86.62 196 GLY A CA 1
ATOM 1459 C C . GLY A 1 196 ? 23.847 6.382 -23.250 1.00 86.62 196 GLY A C 1
ATOM 1460 O O . GLY A 1 196 ? 24.020 7.464 -22.702 1.00 86.62 196 GLY A O 1
ATOM 1461 N N . ALA A 1 197 ? 24.056 6.204 -24.556 1.00 84.62 197 ALA A N 1
ATOM 1462 C CA . ALA A 1 197 ? 24.479 7.258 -25.477 1.00 84.62 197 ALA A CA 1
ATOM 1463 C C . ALA A 1 197 ? 23.658 7.205 -26.772 1.00 84.62 197 ALA A C 1
ATOM 1465 O O . ALA A 1 197 ? 23.037 6.184 -27.077 1.00 84.62 197 ALA A O 1
ATOM 1466 N N . ILE A 1 198 ? 23.653 8.311 -27.523 1.00 81.38 198 ILE A N 1
ATOM 1467 C CA . ILE A 1 198 ? 23.015 8.381 -28.846 1.00 81.38 198 ILE A CA 1
ATOM 1468 C C . ILE A 1 198 ? 23.815 7.566 -29.878 1.00 81.38 198 ILE A C 1
ATOM 1470 O O . ILE A 1 198 ? 23.209 6.975 -30.774 1.00 81.38 198 ILE A O 1
ATOM 1474 N N . ASN A 1 199 ? 25.148 7.519 -29.757 1.00 78.12 199 ASN A N 1
ATOM 1475 C CA . ASN A 1 199 ? 26.052 6.843 -30.688 1.00 78.12 199 ASN A CA 1
ATOM 1476 C C . ASN A 1 199 ? 26.981 5.833 -30.023 1.00 78.12 199 ASN A C 1
ATOM 1478 O O . ASN A 1 199 ? 27.482 6.102 -28.911 1.00 78.12 199 ASN A O 1
#